Protein AF-D7G5K4-F1 (afdb_monomer_lite)

pLDDT: mean 73.09, std 13.84, range [30.25, 91.75]

Radius of gyration: 39.39 Å; chains: 1; bounding box: 76×59×100 Å

InterPro domains:
  IPR002182 NB-ARC [PF00931] (216-288)
  IPR027417 P-loop 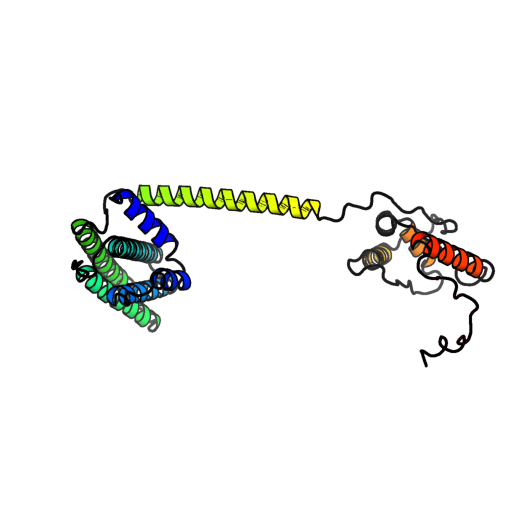containing nucleoside triphosphate hydrolase [G3DSA:3.40.50.300] (193-316)
  IPR027417 P-loop containing nucleoside triphosphate hydrolase [SSF52540] (203-286)
  IPR036537 Adaptor protein Cbl, N-terminal domain superfamily [G3DSA:1.20.930.20] (35-149)
  IPR059179 MLKL-like, MCAfunc domain [cd21037] (42-148)

Structure (mmCIF, N/CA/C/O backbone):
data_AF-D7G5K4-F1
#
_entry.id   AF-D7G5K4-F1
#
loop_
_atom_site.group_PDB
_atom_site.id
_atom_site.type_symbol
_atom_site.label_atom_id
_atom_site.label_alt_id
_atom_site.label_comp_id
_atom_site.label_asym_id
_atom_site.label_entity_id
_atom_site.label_seq_id
_atom_site.pdbx_PDB_ins_code
_atom_site.Cartn_x
_atom_site.Cartn_y
_atom_site.Cartn_z
_atom_site.occupancy
_atom_site.B_iso_or_equiv
_atom_site.auth_seq_id
_atom_site.auth_comp_id
_atom_site.auth_asym_id
_atom_site.auth_atom_id
_atom_site.pdbx_PDB_model_num
ATOM 1 N N . MET A 1 1 ? -20.510 -30.215 28.058 1.00 46.41 1 MET A N 1
ATOM 2 C CA . MET A 1 1 ? -19.164 -29.604 28.047 1.00 46.41 1 MET A CA 1
ATOM 3 C C . MET A 1 1 ? -19.171 -28.477 29.059 1.00 46.41 1 MET A C 1
ATOM 5 O O . MET A 1 1 ? -19.964 -27.561 28.901 1.00 46.41 1 MET A O 1
ATOM 9 N N . VAL A 1 2 ? -18.384 -28.586 30.127 1.00 45.38 2 VAL A N 1
ATOM 10 C CA . VAL A 1 2 ? -18.214 -27.505 31.106 1.00 45.38 2 VAL A CA 1
ATOM 11 C C . VAL A 1 2 ? -17.123 -26.596 30.545 1.00 45.38 2 VAL A C 1
ATOM 13 O O . VAL A 1 2 ? -15.952 -26.946 30.622 1.00 45.38 2 VAL A O 1
ATOM 16 N N . THR A 1 3 ? -17.494 -25.494 29.893 1.00 54.19 3 THR A N 1
ATOM 17 C CA . THR A 1 3 ? -16.532 -24.436 29.542 1.00 54.19 3 THR A CA 1
ATOM 18 C C . THR A 1 3 ? -15.967 -23.873 30.838 1.00 54.19 3 THR A C 1
ATOM 20 O O . THR A 1 3 ? -16.738 -23.494 31.726 1.00 54.19 3 THR A O 1
ATOM 23 N N . THR A 1 4 ? -14.645 -23.864 30.984 1.00 63.44 4 THR A N 1
ATOM 24 C CA . THR A 1 4 ? -14.022 -23.369 32.211 1.00 63.44 4 THR A CA 1
ATOM 25 C C . THR A 1 4 ? -14.146 -21.844 32.278 1.00 63.44 4 THR A C 1
ATOM 27 O O . THR A 1 4 ? -14.276 -21.169 31.258 1.00 63.44 4 THR A O 1
ATOM 30 N N . LEU A 1 5 ? -14.132 -21.267 33.485 1.00 59.56 5 LEU A N 1
ATOM 31 C CA . LEU A 1 5 ? -14.181 -19.806 33.677 1.00 59.56 5 LEU A CA 1
ATOM 32 C C . LEU A 1 5 ? -13.042 -19.073 32.941 1.00 59.56 5 LEU A C 1
ATOM 34 O O . LEU A 1 5 ? -13.220 -17.928 32.531 1.00 59.56 5 LEU A O 1
ATOM 38 N N . SER A 1 6 ? -11.905 -19.748 32.743 1.00 66.94 6 SER A N 1
ATOM 39 C CA . SER A 1 6 ? -10.762 -19.237 31.983 1.00 66.94 6 SER A CA 1
ATOM 40 C C . SER A 1 6 ? -11.107 -19.047 30.502 1.00 66.94 6 SER A C 1
ATOM 42 O O . SER A 1 6 ? -10.864 -17.970 29.962 1.00 66.94 6 SER A O 1
ATOM 44 N N . ASP A 1 7 ? -11.792 -20.012 29.880 1.00 75.94 7 ASP A N 1
ATOM 45 C CA . ASP A 1 7 ? -12.173 -19.942 28.461 1.00 75.94 7 ASP A CA 1
ATOM 46 C C . ASP A 1 7 ? -13.105 -18.753 28.176 1.00 75.94 7 ASP A C 1
ATOM 48 O O . ASP A 1 7 ? -12.973 -18.072 27.159 1.00 75.94 7 ASP A O 1
ATOM 52 N N . ALA A 1 8 ? -14.018 -18.459 29.109 1.00 72.44 8 ALA A N 1
ATOM 53 C CA . ALA A 1 8 ? -14.951 -17.338 29.003 1.00 72.44 8 ALA A CA 1
ATOM 54 C C . ALA A 1 8 ? -14.237 -15.975 29.030 1.00 72.44 8 ALA A C 1
ATOM 56 O O . ALA A 1 8 ? -14.576 -15.077 28.261 1.00 72.44 8 ALA A O 1
ATOM 57 N N . ALA A 1 9 ? -13.245 -15.822 29.909 1.00 71.00 9 ALA A N 1
ATOM 58 C CA . ALA A 1 9 ? -12.472 -14.589 30.023 1.00 71.00 9 ALA A CA 1
ATOM 59 C C . ALA A 1 9 ? -11.594 -14.359 28.783 1.00 71.00 9 ALA A C 1
ATOM 61 O O . ALA A 1 9 ? -11.529 -13.239 28.276 1.00 71.00 9 ALA A O 1
ATOM 62 N N . VAL A 1 10 ? -10.981 -15.421 28.249 1.00 74.62 10 VAL A N 1
ATOM 63 C CA . VAL A 1 10 ? -10.188 -15.364 27.011 1.00 74.62 10 VAL A CA 1
ATOM 64 C C . VAL A 1 10 ? -11.070 -15.031 25.807 1.00 74.62 10 VAL A C 1
ATOM 66 O O . VAL A 1 10 ? -10.707 -14.178 24.996 1.00 74.62 10 VAL A O 1
ATOM 69 N N . GLU A 1 11 ? -12.257 -15.638 25.694 1.00 78.94 11 GLU A N 1
ATOM 70 C CA . GLU A 1 11 ? -13.219 -15.283 24.645 1.00 78.94 11 GLU A CA 1
ATOM 71 C C . GLU A 1 11 ? -13.656 -13.816 24.770 1.00 78.94 11 GLU A C 1
ATOM 73 O O . GLU A 1 11 ? -13.693 -13.108 23.764 1.00 78.94 11 GLU A O 1
ATOM 78 N N . ALA A 1 12 ? -13.925 -13.330 25.986 1.00 74.69 12 ALA A N 1
ATOM 79 C CA . ALA A 1 12 ? -14.321 -11.943 26.222 1.00 74.69 12 ALA A CA 1
ATOM 80 C C . ALA A 1 12 ? -13.195 -10.957 25.878 1.00 74.69 12 ALA A C 1
ATOM 82 O O . ALA A 1 12 ? -13.457 -9.936 25.247 1.00 74.69 12 ALA A O 1
ATOM 83 N N . ALA A 1 13 ? -11.943 -11.269 26.219 1.00 72.38 13 ALA A N 1
ATOM 84 C CA . ALA A 1 13 ? -10.784 -10.457 25.853 1.00 72.38 13 ALA A CA 1
ATOM 85 C C . ALA A 1 13 ? -10.586 -10.404 24.328 1.00 72.38 13 ALA A C 1
ATOM 87 O O . ALA A 1 13 ? -10.439 -9.325 23.753 1.00 72.38 13 ALA A O 1
ATOM 88 N N . ASN A 1 14 ? -10.673 -11.556 23.656 1.00 75.94 14 ASN A N 1
ATOM 89 C CA . ASN A 1 14 ? -10.586 -11.650 22.198 1.00 75.94 14 ASN A CA 1
ATOM 90 C C . ASN A 1 14 ? -11.734 -10.915 21.498 1.00 75.94 14 ASN A C 1
ATOM 92 O O . ASN A 1 14 ? -11.535 -10.279 20.462 1.00 75.94 14 ASN A O 1
ATOM 96 N N . LEU A 1 15 ? -12.943 -10.989 22.054 1.00 77.06 15 LEU A N 1
ATOM 97 C CA . LEU A 1 15 ? -14.091 -10.253 21.545 1.00 77.06 15 LEU A CA 1
ATOM 98 C C . LEU A 1 15 ? -13.906 -8.747 21.768 1.00 77.06 15 LEU A C 1
ATOM 100 O O . LEU A 1 15 ? -14.117 -7.985 20.834 1.00 77.06 15 LEU A O 1
ATOM 104 N N . ALA A 1 16 ? -13.424 -8.317 22.936 1.00 74.12 16 ALA A N 1
ATOM 105 C CA . ALA A 1 16 ? -13.133 -6.913 23.225 1.00 74.12 16 ALA A CA 1
ATOM 106 C C . ALA A 1 16 ? -12.063 -6.323 22.287 1.00 74.12 16 ALA A C 1
ATOM 108 O O . ALA A 1 16 ? -12.203 -5.185 21.851 1.00 74.12 16 ALA A O 1
ATOM 109 N N . LEU A 1 17 ? -11.031 -7.099 21.929 1.00 72.88 17 LEU A N 1
ATOM 110 C CA . LEU A 1 17 ? -10.018 -6.715 20.934 1.00 72.88 17 LEU A CA 1
ATOM 111 C C . LEU A 1 17 ? -10.620 -6.503 19.540 1.00 72.88 17 LEU A C 1
ATOM 113 O O . LEU A 1 17 ? -10.226 -5.588 18.819 1.00 72.88 17 LEU A O 1
ATOM 117 N N . LYS A 1 18 ? -11.591 -7.340 19.167 1.00 75.19 18 LYS A N 1
ATOM 118 C CA . LYS A 1 18 ? -12.340 -7.209 17.911 1.00 75.19 18 LYS A CA 1
ATOM 119 C C . LYS A 1 18 ? -13.319 -6.031 17.953 1.00 75.19 18 LYS A C 1
ATOM 121 O O . LYS A 1 18 ? -13.535 -5.386 16.927 1.00 75.19 18 LYS A O 1
ATOM 126 N N . MET A 1 19 ? -13.858 -5.716 19.132 1.00 69.94 19 MET A N 1
ATOM 127 C CA . MET A 1 19 ? -14.766 -4.596 19.392 1.00 69.94 19 MET A CA 1
ATOM 128 C C . MET A 1 19 ? -14.027 -3.243 19.437 1.00 69.94 19 MET A C 1
ATOM 130 O O . MET A 1 19 ? -14.013 -2.528 20.436 1.00 69.94 19 MET A O 1
ATOM 134 N N . GLY A 1 20 ? -13.375 -2.881 18.334 1.00 59.69 20 GLY A N 1
ATOM 135 C CA . GLY A 1 20 ? -12.674 -1.603 18.139 1.00 59.69 20 GLY A CA 1
ATOM 136 C C . GLY A 1 20 ? -13.041 -0.899 16.830 1.00 59.69 20 GLY A C 1
ATOM 137 O O . GLY A 1 20 ? -12.652 0.242 16.607 1.00 59.69 20 GLY A O 1
ATOM 138 N N . SER A 1 21 ? -13.812 -1.569 15.972 1.00 58.62 21 SER A N 1
ATOM 139 C CA . SER A 1 21 ? -14.276 -1.060 14.685 1.00 58.62 21 SER A CA 1
ATOM 140 C C . SER A 1 21 ? -15.796 -1.163 14.634 1.00 58.62 21 SER A C 1
ATOM 142 O O . SER A 1 21 ? -16.352 -2.241 14.845 1.00 58.62 21 SER A O 1
ATOM 144 N N . THR A 1 22 ? -16.468 -0.054 14.317 1.00 54.72 22 THR A N 1
ATOM 145 C CA . THR A 1 22 ? -17.936 0.069 14.228 1.00 54.72 22 THR A CA 1
ATOM 146 C C . THR A 1 22 ? -18.574 -1.010 13.346 1.00 54.72 22 THR A C 1
ATOM 148 O O . THR A 1 22 ? -19.705 -1.420 13.591 1.00 54.72 22 THR A O 1
ATOM 151 N N . ALA A 1 23 ? -17.842 -1.512 12.346 1.00 48.09 23 ALA A N 1
ATOM 152 C CA . ALA A 1 23 ? -18.285 -2.597 11.473 1.00 48.09 23 ALA A CA 1
ATOM 153 C C . ALA A 1 23 ? -18.241 -3.981 12.152 1.00 48.09 23 ALA A C 1
ATOM 155 O O . ALA A 1 23 ? -19.128 -4.806 11.944 1.00 48.09 23 ALA A O 1
ATOM 156 N N . VAL A 1 24 ? -17.236 -4.242 12.992 1.00 55.97 24 VAL A N 1
ATOM 157 C CA . VAL A 1 24 ? -17.081 -5.521 13.707 1.00 55.97 24 VAL A CA 1
ATOM 158 C C . VAL A 1 24 ? -18.081 -5.625 14.860 1.00 55.97 24 VAL A C 1
ATOM 160 O O . VAL A 1 24 ? -18.616 -6.707 15.111 1.00 55.97 24 VAL A O 1
ATOM 163 N N . ASP A 1 25 ? -18.405 -4.494 15.492 1.00 55.16 25 ASP A N 1
ATOM 164 C CA . ASP A 1 25 ? -19.396 -4.398 16.570 1.00 55.16 25 ASP A CA 1
ATOM 165 C C . ASP A 1 25 ? -20.801 -4.844 16.109 1.00 55.16 25 ASP A C 1
ATOM 167 O O . ASP A 1 25 ? -21.500 -5.541 16.846 1.00 55.16 25 ASP A O 1
ATOM 171 N N . MET A 1 26 ? -21.191 -4.535 14.864 1.00 54.53 26 MET A N 1
ATOM 172 C CA . MET A 1 26 ? -22.473 -4.976 14.288 1.00 54.53 26 MET A CA 1
ATOM 173 C C . MET A 1 26 ? -22.446 -6.437 13.809 1.00 54.53 26 MET A C 1
ATOM 175 O O . MET A 1 26 ? -23.390 -7.190 14.042 1.00 54.53 26 MET A O 1
ATOM 179 N N . ILE A 1 27 ? -21.359 -6.877 13.165 1.00 52.84 27 ILE A N 1
ATOM 180 C CA . ILE A 1 27 ? -21.264 -8.224 12.566 1.00 52.84 27 ILE A CA 1
ATOM 181 C C . ILE A 1 27 ? -21.176 -9.324 13.637 1.00 52.84 27 ILE A C 1
ATOM 183 O O . ILE A 1 27 ? -21.736 -10.407 13.463 1.00 52.84 27 ILE A O 1
ATOM 187 N N . SER A 1 28 ? -20.545 -9.039 14.780 1.00 55.47 28 SER A N 1
ATOM 188 C CA . SER A 1 28 ? -20.409 -9.980 15.908 1.00 55.47 28 SER A CA 1
ATOM 189 C C . SER A 1 28 ? -21.746 -10.396 16.540 1.00 55.47 28 SER A C 1
ATOM 191 O O . SER A 1 28 ? -21.789 -11.371 17.298 1.00 55.47 28 SER A O 1
ATOM 193 N N . PHE A 1 29 ? -22.814 -9.648 16.244 1.00 55.72 29 PHE A N 1
ATOM 194 C CA . PHE A 1 29 ? -24.151 -9.810 16.808 1.00 55.72 29 PHE A CA 1
ATOM 195 C C . PHE A 1 29 ? -25.142 -10.523 15.892 1.00 55.72 29 PHE A C 1
ATOM 197 O O . PHE A 1 29 ? -26.032 -11.212 16.379 1.00 55.72 29 PHE A O 1
ATOM 204 N N . VAL A 1 30 ? -24.963 -10.408 14.576 1.00 54.34 30 VAL A N 1
ATOM 205 C CA . VAL A 1 30 ? -25.905 -10.950 13.581 1.00 54.34 30 VAL A CA 1
ATOM 206 C C . VAL A 1 30 ? -25.667 -12.446 13.314 1.00 54.34 30 VAL A C 1
ATOM 208 O O . VAL A 1 30 ? -26.502 -13.126 12.722 1.00 54.34 30 VAL A O 1
ATOM 211 N N . HIS A 1 31 ? -24.548 -13.013 13.775 1.00 46.84 31 HIS A N 1
ATOM 212 C CA . HIS A 1 31 ? -24.135 -14.365 13.395 1.00 46.84 31 HIS A CA 1
ATOM 213 C C . HIS A 1 31 ? -24.516 -15.462 14.407 1.00 46.84 31 HIS A C 1
ATOM 215 O O . HIS A 1 31 ? -23.659 -16.103 15.011 1.00 46.84 31 HIS A O 1
ATOM 221 N N . ARG A 1 32 ? -25.823 -15.702 14.559 1.00 47.12 32 ARG A N 1
ATOM 222 C CA . ARG A 1 32 ? -26.432 -17.040 14.715 1.00 47.12 32 ARG A CA 1
ATOM 223 C C . ARG A 1 32 ? -27.933 -16.890 14.480 1.00 47.12 32 ARG A C 1
ATOM 225 O O . ARG A 1 32 ? -28.628 -16.292 15.294 1.00 47.12 32 ARG A O 1
ATOM 232 N N . GLY A 1 33 ? -28.380 -17.375 13.322 1.00 44.31 33 GLY A N 1
ATOM 233 C CA . GLY A 1 33 ? -29.760 -17.269 12.858 1.00 44.31 33 GLY A CA 1
ATOM 234 C C . GLY A 1 33 ? -30.777 -17.751 13.894 1.00 44.31 33 GLY A C 1
ATOM 235 O O . GLY A 1 33 ? -30.518 -18.692 14.640 1.00 44.31 33 GLY A O 1
ATOM 236 N N . ASP A 1 34 ? -31.922 -17.076 13.891 1.00 45.72 34 ASP A N 1
ATOM 237 C CA . ASP A 1 34 ? -33.201 -17.432 14.524 1.00 45.72 34 ASP A CA 1
ATOM 238 C C . ASP A 1 34 ? -33.483 -16.949 15.957 1.00 45.72 34 ASP A C 1
ATOM 240 O O . ASP A 1 34 ? -34.594 -17.137 16.450 1.00 45.72 34 ASP A O 1
ATOM 244 N N . GLY A 1 35 ? -32.574 -16.226 16.612 1.00 52.81 35 GLY A N 1
ATOM 245 C CA . GLY A 1 35 ? -32.855 -15.583 17.905 1.00 52.81 35 GLY A CA 1
ATOM 246 C C . GLY A 1 35 ? -32.956 -14.069 17.771 1.00 52.81 35 GLY A C 1
ATOM 247 O O . GLY A 1 35 ? -31.947 -13.432 17.492 1.00 52.81 35 GLY A O 1
ATOM 248 N N . GLY A 1 36 ? -34.147 -13.489 17.968 1.00 57.75 36 GLY A N 1
ATOM 249 C CA . GLY A 1 36 ? -34.358 -12.036 17.918 1.00 57.75 36 GLY A CA 1
ATOM 250 C C . GLY A 1 36 ? -33.313 -11.248 18.717 1.00 57.75 36 GLY A C 1
ATOM 251 O O . GLY A 1 36 ? -32.846 -11.709 19.761 1.00 57.75 36 GLY A O 1
ATOM 252 N N . GLU A 1 37 ? -32.939 -10.066 18.215 1.00 58.44 37 GLU A N 1
ATOM 253 C CA . GLU A 1 37 ? -31.987 -9.177 18.887 1.00 58.44 37 GLU A CA 1
ATOM 254 C C . GLU A 1 37 ? -32.357 -9.027 20.364 1.00 58.44 37 GLU A C 1
ATOM 256 O O . GLU A 1 37 ? -33.480 -8.649 20.693 1.00 58.44 37 GLU A O 1
ATOM 261 N N . LEU A 1 38 ? -31.412 -9.299 21.267 1.00 64.94 38 LEU A N 1
ATOM 262 C CA . LEU A 1 38 ? -31.552 -8.916 22.668 1.00 64.94 38 LEU A CA 1
ATOM 263 C C . LEU A 1 38 ? -31.586 -7.377 22.710 1.00 64.94 38 LEU A C 1
ATOM 265 O O . LEU A 1 38 ? -30.529 -6.755 22.556 1.00 64.94 38 LEU A O 1
ATOM 269 N N . PRO A 1 39 ? -32.745 -6.733 22.960 1.00 68.38 39 PRO A N 1
ATOM 270 C CA . PRO A 1 39 ? -32.885 -5.275 22.831 1.00 68.38 39 PRO A CA 1
ATOM 271 C C . PRO A 1 39 ? -31.951 -4.514 23.784 1.00 68.38 39 PRO A C 1
ATOM 273 O O . PRO A 1 39 ? -31.566 -3.365 23.553 1.00 68.38 39 PRO A O 1
ATOM 276 N N . VAL A 1 40 ? -31.535 -5.182 24.861 1.00 69.19 40 VAL A N 1
ATOM 277 C CA . VAL A 1 40 ? -30.589 -4.652 25.839 1.00 69.19 40 VAL A CA 1
ATOM 278 C C . VAL A 1 40 ? -29.191 -4.513 25.250 1.00 69.19 40 VAL A C 1
ATOM 280 O O . VAL A 1 40 ? -28.551 -3.491 25.482 1.00 69.19 40 VAL A O 1
ATOM 283 N N . VAL A 1 41 ? -28.724 -5.481 24.457 1.00 71.31 41 VAL A N 1
ATOM 284 C CA . VAL A 1 41 ? -27.360 -5.412 23.923 1.00 71.31 41 VAL A CA 1
ATOM 285 C C . VAL A 1 41 ? -27.247 -4.384 22.803 1.00 71.31 41 VAL A C 1
ATOM 287 O O . VAL A 1 41 ? -26.270 -3.641 22.770 1.00 71.31 41 VAL A O 1
ATOM 290 N N . GLY A 1 42 ? -28.279 -4.244 21.966 1.00 78.56 42 GLY A N 1
ATOM 291 C CA . GLY A 1 42 ? -28.330 -3.162 20.977 1.00 78.56 42 GLY A CA 1
ATOM 292 C C . GLY A 1 42 ? -28.217 -1.777 21.627 1.00 78.56 42 GLY A C 1
ATOM 293 O O . GLY A 1 42 ? -27.479 -0.917 21.146 1.00 78.56 42 GLY A O 1
ATOM 294 N N . THR A 1 43 ? -28.867 -1.582 22.780 1.00 77.00 43 THR A N 1
ATOM 295 C CA . THR A 1 43 ? -28.755 -0.334 23.556 1.00 77.00 43 THR A CA 1
ATOM 296 C C . THR A 1 43 ? -27.334 -0.130 24.095 1.00 77.00 43 THR A C 1
ATOM 298 O O . THR A 1 43 ? -26.784 0.960 23.966 1.00 77.00 43 THR A O 1
ATOM 301 N N . VAL A 1 44 ? -26.706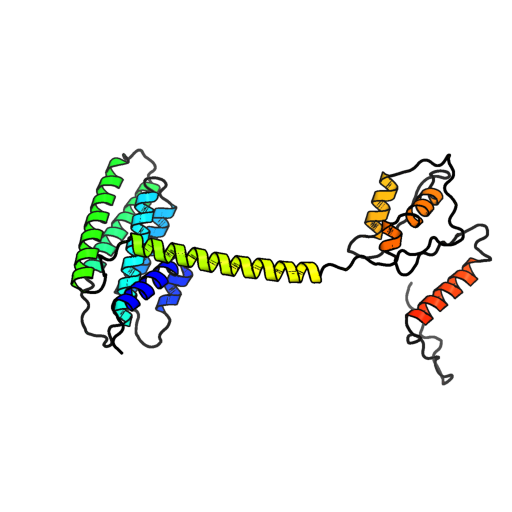 -1.179 24.641 1.00 73.44 44 VAL A N 1
ATOM 302 C CA . VAL A 1 44 ? -25.324 -1.123 25.156 1.00 73.44 44 VAL A CA 1
ATOM 303 C C . VAL A 1 44 ? -24.334 -0.757 24.047 1.00 73.44 44 VAL A C 1
ATOM 305 O O . VAL A 1 44 ? -23.517 0.142 24.236 1.00 73.44 44 VAL A O 1
ATOM 308 N N . LEU A 1 45 ? -24.429 -1.405 22.880 1.00 75.19 45 LEU A N 1
ATOM 309 C CA . LEU A 1 45 ? -23.566 -1.125 21.728 1.00 75.19 45 LEU A CA 1
ATOM 310 C C . LEU A 1 45 ? -23.726 0.318 21.251 1.00 75.19 45 LEU A C 1
ATOM 312 O O . LEU A 1 45 ? -22.731 1.015 21.073 1.00 75.19 45 LEU A O 1
ATOM 316 N N . LYS A 1 46 ? -24.969 0.800 21.131 1.00 82.00 46 LYS A N 1
ATOM 317 C CA . LYS A 1 46 ? -25.253 2.189 20.753 1.00 82.00 46 LYS A CA 1
ATOM 318 C C . LYS A 1 46 ? -24.597 3.183 21.715 1.00 82.00 46 LYS A C 1
ATOM 320 O O . LYS A 1 46 ? -24.018 4.178 21.280 1.00 82.00 46 LYS A O 1
ATOM 325 N N . THR A 1 47 ? -24.653 2.911 23.016 1.00 77.12 47 THR A N 1
ATOM 326 C CA . THR A 1 47 ? -24.019 3.762 24.026 1.00 77.12 47 THR A CA 1
ATOM 327 C C . THR A 1 47 ? -22.497 3.683 23.980 1.00 77.12 47 THR A C 1
ATOM 329 O O . THR A 1 47 ? -21.855 4.723 24.096 1.00 77.12 47 THR A O 1
ATOM 332 N N . LEU A 1 48 ? -21.901 2.506 23.754 1.00 72.38 48 LEU A N 1
ATOM 333 C CA . LEU A 1 48 ? -20.455 2.380 23.541 1.00 72.38 48 LEU A CA 1
ATOM 334 C C . LEU A 1 48 ? -19.983 3.199 22.339 1.00 72.38 48 LEU A C 1
ATOM 336 O O . LEU A 1 48 ? -18.994 3.921 22.449 1.00 72.38 48 LEU A O 1
ATOM 340 N N . THR A 1 49 ? -20.707 3.141 21.218 1.00 78.81 49 THR A N 1
ATOM 341 C CA . THR A 1 49 ? -20.403 3.954 20.034 1.00 78.81 49 THR A CA 1
ATOM 342 C C . THR A 1 49 ? -20.462 5.444 20.366 1.00 78.81 49 THR A C 1
ATOM 344 O O . THR A 1 49 ? -19.521 6.173 20.063 1.00 78.81 49 THR A O 1
ATOM 347 N N . ALA A 1 50 ? -21.500 5.892 21.080 1.00 79.62 50 ALA A N 1
ATOM 348 C CA . ALA A 1 50 ? -21.608 7.284 21.519 1.00 79.62 50 ALA A CA 1
ATOM 349 C C . ALA A 1 50 ? -20.470 7.697 22.476 1.00 79.62 50 ALA A C 1
ATOM 351 O O . ALA A 1 50 ? -19.983 8.829 22.415 1.00 79.62 50 ALA A O 1
ATOM 352 N N . MET A 1 51 ? -20.013 6.793 23.352 1.00 74.31 51 MET A N 1
ATOM 353 C CA . MET A 1 51 ? -18.860 7.044 24.221 1.00 74.31 51 MET A CA 1
ATOM 354 C C . MET A 1 51 ? -17.566 7.157 23.416 1.00 74.31 51 MET A C 1
ATOM 356 O O . MET A 1 51 ? -16.827 8.109 23.647 1.00 74.31 51 MET A O 1
ATOM 360 N N . ARG A 1 52 ? -17.320 6.268 22.446 1.00 75.94 52 ARG A N 1
ATOM 361 C CA . ARG A 1 52 ? -16.148 6.313 21.554 1.00 75.94 52 ARG A CA 1
ATOM 362 C C . ARG A 1 52 ? -16.093 7.619 20.763 1.00 75.94 52 ARG A C 1
ATOM 364 O O . ARG A 1 52 ? -15.088 8.323 20.816 1.00 75.94 52 ARG A O 1
ATOM 371 N N . GLU A 1 53 ? -17.206 8.018 20.144 1.00 80.62 53 GLU A N 1
ATOM 372 C CA . GLU A 1 53 ? -17.328 9.327 19.482 1.00 80.62 53 GLU A CA 1
ATOM 373 C C . GLU A 1 53 ? -17.031 10.488 20.449 1.00 80.62 53 GLU A C 1
ATOM 375 O O . GLU A 1 53 ? -16.440 11.506 20.080 1.00 80.62 53 GLU A O 1
ATOM 380 N N . THR A 1 54 ? -17.415 10.349 21.721 1.00 77.12 54 THR A N 1
ATOM 381 C CA . THR A 1 54 ? -17.101 11.345 22.752 1.00 77.12 54 THR A CA 1
ATOM 382 C C . THR A 1 54 ? -15.604 11.361 23.084 1.00 77.12 54 THR A C 1
ATOM 384 O O . THR A 1 54 ? -15.027 12.442 23.174 1.00 77.12 54 THR A O 1
ATOM 387 N N . VAL A 1 55 ? -14.947 10.203 23.217 1.00 76.00 55 VAL A N 1
ATOM 388 C CA . VAL A 1 55 ? -13.496 10.098 23.479 1.00 76.00 55 VAL A CA 1
ATOM 389 C C . VAL A 1 55 ? -12.677 10.703 22.340 1.00 76.00 55 VAL A C 1
ATOM 391 O O . VAL A 1 55 ? -11.719 11.432 22.591 1.00 76.00 55 VAL A O 1
ATOM 394 N N . GLU A 1 56 ? -13.066 10.457 21.089 1.00 77.19 56 GLU A N 1
ATOM 395 C CA . GLU A 1 56 ? -12.383 11.019 19.918 1.00 77.19 56 GLU A CA 1
ATOM 396 C C . GLU A 1 56 ? -12.513 12.544 19.838 1.00 77.19 56 GLU A C 1
ATOM 398 O O . GLU A 1 56 ? -11.621 13.230 19.335 1.00 77.19 56 GLU A O 1
ATOM 403 N N . THR A 1 57 ? -13.620 13.094 20.341 1.00 76.56 57 THR A N 1
ATOM 404 C CA . THR A 1 57 ? -13.940 14.518 20.189 1.00 76.56 57 THR A CA 1
ATOM 405 C C . THR A 1 57 ? -13.535 15.384 21.380 1.00 76.56 57 THR A C 1
ATOM 407 O O . THR A 1 57 ? -13.387 16.598 21.215 1.00 76.56 57 THR A O 1
ATOM 410 N N . VAL A 1 58 ? -13.329 14.805 22.566 1.00 78.12 58 VAL A N 1
ATOM 411 C CA . VAL A 1 58 ? -12.941 15.532 23.782 1.00 78.12 58 VAL A CA 1
ATOM 412 C C . VAL A 1 58 ? -11.422 15.457 23.982 1.00 78.12 58 VAL A C 1
ATOM 414 O O . VAL A 1 58 ? -10.868 14.411 24.298 1.00 78.12 58 VAL A O 1
ATOM 417 N N . GLN A 1 59 ? -10.730 16.594 23.843 1.00 76.94 59 GLN A N 1
ATOM 418 C CA . GLN A 1 59 ? -9.270 16.662 24.038 1.00 76.94 59 GLN A CA 1
ATOM 419 C C . GLN A 1 59 ? -8.840 16.615 25.517 1.00 76.94 59 GLN A C 1
ATOM 421 O O . GLN A 1 59 ? -7.723 16.201 25.820 1.00 76.94 59 GLN A O 1
ATOM 426 N N . GLN A 1 60 ? -9.699 17.047 26.445 1.00 78.69 60 GLN A N 1
ATOM 427 C CA . GLN A 1 60 ? -9.398 17.060 27.882 1.00 78.69 60 GLN A CA 1
ATOM 428 C C . GLN A 1 60 ? -9.675 15.693 28.520 1.00 78.69 60 GLN A C 1
ATOM 430 O O . GLN A 1 60 ? -10.693 15.075 28.232 1.00 78.69 60 GLN A O 1
ATOM 435 N N . ASN A 1 61 ? -8.806 15.241 29.431 1.00 78.44 61 ASN A N 1
ATOM 436 C CA . ASN A 1 61 ? -8.926 13.942 30.118 1.00 78.44 61 ASN A CA 1
ATOM 437 C C . ASN A 1 61 ? -9.007 12.742 29.154 1.00 78.44 61 ASN A C 1
ATOM 439 O O . ASN A 1 61 ? -9.665 11.744 29.451 1.00 78.44 61 ASN A O 1
ATOM 443 N N . ARG A 1 62 ? -8.339 12.839 27.995 1.00 82.62 62 ARG A N 1
ATOM 444 C CA . ARG A 1 62 ? -8.358 11.807 26.951 1.00 82.62 62 ARG A CA 1
ATOM 445 C C . ARG A 1 62 ? -7.949 10.434 27.484 1.00 82.62 62 ARG A C 1
ATOM 447 O O . ARG A 1 62 ? -8.579 9.446 27.129 1.00 82.62 62 ARG A O 1
ATOM 454 N N . ASP A 1 63 ? -6.956 10.379 28.369 1.00 82.62 63 ASP A N 1
ATOM 455 C CA . ASP A 1 63 ? -6.468 9.120 28.940 1.00 82.62 63 ASP A CA 1
ATOM 456 C C . ASP A 1 63 ? -7.502 8.462 29.865 1.00 82.62 63 ASP A C 1
ATOM 458 O O . ASP A 1 63 ? -7.730 7.256 29.782 1.00 82.62 63 ASP A O 1
ATOM 462 N N . GLU A 1 64 ? -8.179 9.251 30.706 1.00 81.69 64 GLU A N 1
ATOM 463 C CA . GLU A 1 64 ? -9.233 8.752 31.599 1.00 81.69 64 GLU A CA 1
ATOM 464 C C . GLU A 1 64 ? -10.469 8.304 30.802 1.00 81.69 64 GLU A C 1
ATOM 466 O O . GLU A 1 64 ? -11.053 7.262 31.098 1.00 81.69 64 GLU A O 1
ATOM 471 N N . LEU A 1 65 ? -10.836 9.047 29.751 1.00 81.38 65 LEU A N 1
ATOM 472 C CA . LEU A 1 65 ? -11.921 8.687 28.834 1.00 81.38 65 LEU A CA 1
ATOM 473 C C . LEU A 1 65 ? -11.596 7.433 28.010 1.00 81.38 65 LEU A C 1
ATOM 475 O O . LEU A 1 65 ? -12.455 6.569 27.855 1.00 81.38 65 LEU A O 1
ATOM 479 N N . ALA A 1 66 ? -10.360 7.283 27.532 1.00 82.19 66 ALA A N 1
ATOM 480 C CA . ALA A 1 66 ? -9.920 6.084 26.823 1.00 82.19 66 ALA A CA 1
ATOM 481 C C . ALA A 1 66 ? -9.871 4.856 27.748 1.00 82.19 66 ALA A C 1
ATOM 483 O O . ALA A 1 66 ? -10.226 3.748 27.342 1.00 82.19 66 ALA A O 1
ATOM 484 N N . ALA A 1 67 ? -9.459 5.031 29.008 1.00 82.50 67 ALA A N 1
ATOM 485 C CA . ALA A 1 67 ? -9.515 3.969 30.009 1.00 82.50 67 ALA A CA 1
ATOM 486 C C . ALA A 1 67 ? -10.966 3.552 30.301 1.00 82.50 67 ALA A C 1
ATOM 488 O O . ALA A 1 67 ? -11.264 2.359 30.363 1.00 82.50 67 ALA A O 1
ATOM 489 N N . LEU A 1 68 ? -11.868 4.527 30.425 1.00 81.56 68 LEU A N 1
ATOM 490 C CA . LEU A 1 68 ? -13.299 4.309 30.598 1.00 81.56 68 LEU A CA 1
ATOM 491 C C . LEU A 1 68 ? -13.908 3.537 29.420 1.00 81.56 68 LEU A C 1
ATOM 493 O O . LEU A 1 68 ? -14.600 2.545 29.638 1.00 81.56 68 LEU A O 1
ATOM 497 N N . GLU A 1 69 ? -13.614 3.948 28.185 1.00 82.25 69 GLU A N 1
ATOM 498 C CA . GLU A 1 69 ? -14.065 3.259 26.972 1.00 82.25 69 GLU A CA 1
ATOM 499 C C . GLU A 1 69 ? -13.620 1.793 26.978 1.00 82.25 69 GLU A C 1
ATOM 501 O O . GLU A 1 69 ? -14.455 0.897 26.855 1.00 82.25 69 GLU A O 1
ATOM 506 N N . LYS A 1 70 ? -12.326 1.530 27.217 1.00 81.75 70 LYS A N 1
ATOM 507 C CA . LYS A 1 70 ? -11.787 0.162 27.291 1.00 81.75 70 LYS A CA 1
ATOM 508 C C . LYS A 1 70 ? -12.517 -0.697 28.322 1.00 81.75 70 LYS A C 1
ATOM 510 O O . LYS A 1 70 ? -12.820 -1.857 28.044 1.00 81.75 70 LYS A O 1
ATOM 515 N N . ARG A 1 71 ? -12.823 -0.138 29.499 1.00 80.69 71 ARG A N 1
ATOM 516 C CA . ARG A 1 71 ? -13.570 -0.847 30.551 1.00 80.69 71 ARG A CA 1
ATOM 517 C C . ARG A 1 71 ? -14.989 -1.185 30.105 1.00 80.69 71 ARG A C 1
ATOM 519 O O . ARG A 1 71 ? -15.401 -2.335 30.248 1.00 80.69 71 ARG A O 1
ATOM 526 N N . CYS A 1 72 ? -15.714 -0.228 29.530 1.00 78.94 72 CYS A N 1
ATOM 527 C CA . CYS A 1 72 ? -17.071 -0.456 29.036 1.00 78.94 72 CYS A CA 1
ATOM 528 C C . CYS A 1 72 ? -17.100 -1.503 27.905 1.00 78.94 72 CYS A C 1
ATOM 530 O O . CYS A 1 72 ? -17.981 -2.370 27.894 1.00 78.94 72 CYS A O 1
ATOM 532 N N . THR A 1 73 ? -16.124 -1.477 26.990 1.00 80.69 73 THR A N 1
ATOM 533 C CA . THR A 1 73 ? -15.978 -2.475 25.917 1.00 80.69 73 THR A CA 1
ATOM 534 C C . THR A 1 73 ? -15.756 -3.872 26.487 1.00 80.69 73 THR A C 1
ATOM 536 O O . THR A 1 73 ? -16.465 -4.806 26.117 1.00 80.69 73 THR A O 1
ATOM 539 N N . TYR A 1 74 ? -14.835 -4.019 27.443 1.00 80.50 74 TYR A N 1
ATOM 540 C CA . TYR A 1 74 ? -14.564 -5.307 28.084 1.00 80.50 74 TYR A CA 1
ATOM 541 C C . TYR A 1 74 ? -15.784 -5.860 28.836 1.00 80.50 74 TYR A C 1
ATOM 543 O O . TYR A 1 74 ? -16.116 -7.040 28.713 1.00 80.50 74 TYR A O 1
ATOM 551 N N . MET A 1 75 ? -16.493 -5.014 29.588 1.00 79.12 75 MET A N 1
ATOM 552 C CA . MET A 1 75 ? -17.724 -5.418 30.278 1.00 79.12 75 MET A CA 1
ATOM 553 C C . MET A 1 75 ? -18.789 -5.896 29.298 1.00 79.12 75 MET A C 1
ATOM 555 O O . MET A 1 75 ? -19.436 -6.912 29.534 1.00 79.12 75 MET A O 1
ATOM 559 N N . THR A 1 76 ? -18.938 -5.194 28.177 1.00 79.44 76 THR A N 1
ATOM 560 C CA . THR A 1 76 ? -19.886 -5.578 27.132 1.00 79.44 76 THR A CA 1
ATOM 561 C C . THR A 1 76 ? -19.497 -6.919 26.526 1.00 79.44 76 THR A C 1
ATOM 563 O O . THR A 1 76 ? -20.335 -7.813 26.468 1.00 79.44 76 THR A O 1
ATOM 566 N N . ALA A 1 77 ? -18.223 -7.116 26.180 1.00 79.50 77 ALA A N 1
ATOM 567 C CA . ALA A 1 77 ? -17.717 -8.398 25.699 1.00 79.50 77 ALA A CA 1
ATOM 568 C C . ALA A 1 77 ? -17.983 -9.542 26.692 1.00 79.50 77 ALA A C 1
ATOM 570 O O . ALA A 1 77 ? -18.450 -10.608 26.296 1.00 79.50 77 ALA A O 1
ATOM 571 N N . SER A 1 78 ? -17.779 -9.294 27.987 1.00 79.31 78 SER A N 1
ATOM 572 C CA . SER A 1 78 ? -18.024 -10.273 29.055 1.00 79.31 78 SER A CA 1
ATOM 573 C C . SER A 1 78 ? -19.502 -10.661 29.142 1.00 79.31 78 SER A C 1
ATOM 575 O O . SER A 1 78 ? -19.844 -11.842 29.194 1.00 79.31 78 SER A O 1
ATOM 577 N N . VAL A 1 79 ? -20.395 -9.671 29.078 1.00 78.50 79 VAL A N 1
ATOM 578 C CA . VAL A 1 79 ? -21.847 -9.882 29.041 1.00 78.50 79 VAL A CA 1
ATOM 579 C C . VAL A 1 79 ? -22.243 -10.698 27.809 1.00 78.50 79 VAL A C 1
ATOM 581 O O . VAL A 1 79 ? -22.991 -11.663 27.942 1.00 78.50 79 VAL A O 1
ATOM 584 N N . ILE A 1 80 ? -21.704 -10.377 26.628 1.00 79.62 80 ILE A N 1
ATOM 585 C CA . ILE A 1 80 ? -21.981 -11.099 25.375 1.00 79.62 80 ILE A CA 1
ATOM 586 C C . ILE A 1 80 ? -21.589 -12.569 25.491 1.00 79.62 80 ILE A C 1
ATOM 588 O O . ILE A 1 80 ? -22.399 -13.452 25.201 1.00 79.62 80 ILE A O 1
ATOM 592 N N . VAL A 1 81 ? -20.357 -12.835 25.923 1.00 81.00 81 VAL A N 1
ATOM 593 C CA . VAL A 1 81 ? -19.861 -14.201 26.111 1.00 81.00 81 VAL A CA 1
ATOM 594 C C . VAL A 1 81 ? -20.748 -14.946 27.098 1.00 81.00 81 VAL A C 1
ATOM 596 O O . VAL A 1 81 ? -21.112 -16.097 26.854 1.00 81.00 81 VAL A O 1
ATOM 599 N N . LYS A 1 82 ? -21.188 -14.285 28.173 1.00 81.56 82 LYS A N 1
ATOM 600 C CA . LYS A 1 82 ? -22.046 -14.945 29.149 1.00 81.56 82 LYS A CA 1
ATOM 601 C C . LYS A 1 82 ? -23.444 -15.239 28.624 1.00 81.56 82 LYS A C 1
ATOM 603 O O . LYS A 1 82 ? -23.945 -16.336 28.853 1.00 81.56 82 LYS A O 1
ATOM 608 N N . PHE A 1 83 ? -24.022 -14.340 27.833 1.00 79.00 83 PHE A N 1
ATOM 609 C CA . PHE A 1 83 ? -25.265 -14.603 27.107 1.00 79.00 83 PHE A CA 1
ATOM 610 C C . PHE A 1 83 ? -25.145 -15.794 26.152 1.00 79.00 83 PHE A C 1
ATOM 612 O O . PHE A 1 83 ? -26.069 -16.597 26.078 1.00 79.00 83 PHE A O 1
ATOM 619 N N . ARG A 1 84 ? -24.005 -15.959 25.468 1.00 79.38 84 ARG A N 1
ATOM 620 C CA . ARG A 1 84 ? -23.759 -17.112 24.581 1.00 79.38 84 ARG A CA 1
ATOM 621 C C . ARG A 1 84 ? -23.656 -18.440 25.330 1.00 79.38 84 ARG A C 1
ATOM 623 O O . ARG A 1 84 ? -23.965 -19.481 24.759 1.00 79.38 84 ARG A O 1
ATOM 630 N N . GLN A 1 85 ? -23.204 -18.409 26.581 1.00 80.62 85 GLN A N 1
ATOM 631 C CA . GLN A 1 85 ? -23.028 -19.604 27.410 1.00 80.62 85 GLN A CA 1
ATOM 632 C C . GLN A 1 85 ? -24.320 -20.078 28.077 1.00 80.62 85 GLN A C 1
ATOM 634 O O . GLN A 1 85 ? -24.385 -21.228 28.505 1.00 80.62 85 GLN A O 1
ATOM 639 N N . ILE A 1 86 ? -25.335 -19.217 28.184 1.00 77.75 86 ILE A N 1
ATOM 640 C CA . ILE A 1 86 ? -26.622 -19.561 28.785 1.00 77.75 86 ILE A CA 1
ATOM 641 C C . ILE A 1 86 ? -27.427 -20.406 27.778 1.00 77.75 86 ILE A C 1
ATOM 643 O O . ILE A 1 86 ? -27.854 -19.883 26.750 1.00 77.75 86 ILE A O 1
ATOM 647 N N . PRO A 1 87 ? -27.677 -21.704 28.046 1.00 68.81 87 PRO A N 1
ATOM 648 C CA . PRO A 1 87 ? -28.284 -22.606 27.062 1.00 68.81 87 PRO A CA 1
ATOM 649 C C . PRO A 1 87 ? -29.786 -22.384 26.846 1.00 68.81 87 PRO A C 1
ATOM 651 O O . PRO A 1 87 ? -30.357 -22.976 25.933 1.00 68.81 87 PRO A O 1
ATOM 654 N N . GLN A 1 88 ? -30.447 -21.592 27.700 1.00 73.56 88 GLN A N 1
ATOM 655 C CA . GLN A 1 88 ? -31.893 -21.392 27.658 1.00 73.56 88 GLN A CA 1
ATOM 656 C C . GLN A 1 88 ? -32.261 -19.900 27.625 1.00 73.56 88 GLN A C 1
ATOM 658 O O . GLN A 1 88 ? -31.948 -19.176 28.576 1.00 73.56 88 GLN A O 1
ATOM 663 N N . PRO A 1 89 ? -32.973 -19.432 26.582 1.00 60.31 89 PRO A N 1
ATOM 664 C CA . PRO A 1 89 ? -33.556 -18.096 26.558 1.00 60.31 89 PRO A CA 1
ATOM 665 C C . PRO A 1 89 ? -34.659 -18.024 27.622 1.00 60.31 89 PRO A C 1
ATOM 667 O O . PRO A 1 89 ? -35.790 -18.440 27.393 1.00 60.31 89 PRO A O 1
ATOM 670 N N . GLY A 1 90 ? -34.314 -17.564 28.826 1.00 62.44 90 GLY A N 1
ATOM 671 C CA . GLY A 1 90 ? -35.269 -17.466 29.934 1.00 62.44 90 GLY A CA 1
ATOM 672 C C . GLY A 1 90 ? -34.670 -17.543 31.334 1.00 62.44 90 GLY A C 1
ATOM 673 O O . GLY A 1 90 ? -35.326 -17.107 32.277 1.00 62.44 90 GLY A O 1
ATOM 674 N N . SER A 1 91 ? -33.428 -18.020 31.506 1.00 61.91 91 SER A N 1
ATOM 675 C CA . SER A 1 91 ? -32.748 -17.845 32.794 1.00 61.91 91 SER A CA 1
ATOM 676 C C . SER A 1 91 ? -32.380 -16.368 32.923 1.00 61.91 91 SER A C 1
ATOM 678 O O . SER A 1 91 ? -31.421 -15.908 32.303 1.00 61.91 91 SER A O 1
ATOM 680 N N . GLY A 1 92 ? -33.228 -15.617 33.626 1.00 65.31 92 GLY A N 1
ATOM 681 C CA . GLY A 1 92 ? -33.181 -14.164 33.728 1.00 65.31 92 GLY A CA 1
ATOM 682 C C . GLY A 1 92 ? -31.852 -13.674 34.281 1.00 65.31 92 GLY A C 1
ATOM 683 O O . GLY A 1 92 ? -31.693 -13.527 35.488 1.00 65.31 92 GLY A O 1
ATOM 684 N N . LEU A 1 93 ? -30.903 -13.408 33.386 1.00 77.06 93 LEU A N 1
ATOM 685 C CA . LEU A 1 93 ? -29.743 -12.603 33.706 1.00 77.06 93 LEU A CA 1
ATOM 686 C C . LEU A 1 93 ? -30.266 -11.204 34.014 1.00 77.06 93 LEU A C 1
ATOM 688 O O . LEU A 1 93 ? -30.824 -10.545 33.129 1.00 77.06 93 LEU A O 1
ATOM 692 N N . ASP A 1 94 ? -30.131 -10.771 35.264 1.00 78.56 94 ASP A N 1
ATOM 693 C CA . ASP A 1 94 ? -30.523 -9.420 35.627 1.00 78.56 94 ASP A CA 1
ATOM 694 C C . ASP A 1 94 ? -29.556 -8.422 34.984 1.00 78.56 94 ASP A C 1
ATOM 696 O O . ASP A 1 94 ? -28.438 -8.189 35.435 1.00 78.56 94 ASP A O 1
ATOM 700 N N . VAL A 1 95 ? -29.998 -7.851 33.869 1.00 78.94 95 VAL A N 1
ATOM 701 C CA . VAL A 1 95 ? -29.283 -6.812 33.124 1.00 78.94 95 VAL A CA 1
ATOM 702 C C . VAL A 1 95 ? -29.687 -5.403 33.555 1.00 78.94 95 VAL A C 1
ATOM 704 O O . VAL A 1 95 ? -29.283 -4.431 32.916 1.00 78.94 95 VAL A O 1
ATOM 707 N N . THR A 1 96 ? -30.488 -5.260 34.613 1.00 80.50 96 THR A N 1
ATOM 708 C CA . THR A 1 96 ? -30.906 -3.952 35.140 1.00 80.50 96 THR A CA 1
ATOM 709 C C . THR A 1 96 ? -29.707 -3.085 35.541 1.00 80.50 96 THR A C 1
ATOM 711 O O . THR A 1 96 ? -29.645 -1.947 35.068 1.00 80.50 96 THR A O 1
ATOM 714 N N . PRO A 1 97 ? -28.684 -3.604 36.255 1.00 78.56 97 PRO A N 1
ATOM 715 C CA . PRO A 1 97 ? -27.496 -2.814 36.595 1.00 78.56 97 PRO A CA 1
ATOM 716 C C . PRO A 1 97 ? -26.748 -2.292 35.356 1.00 78.56 97 PRO A C 1
ATOM 718 O O . PRO A 1 97 ? -26.255 -1.159 35.331 1.00 78.56 97 PRO A O 1
ATOM 721 N N . LEU A 1 98 ? -26.700 -3.102 34.292 1.00 78.38 98 LEU A N 1
ATOM 722 C CA . LEU A 1 98 ? -26.077 -2.725 33.026 1.00 78.38 98 LEU A CA 1
ATOM 723 C C . LEU A 1 98 ? -26.865 -1.607 32.336 1.00 78.38 98 LEU A C 1
ATOM 725 O O . LEU A 1 98 ? -26.271 -0.614 31.921 1.00 78.38 98 LEU A O 1
ATOM 729 N N . LYS A 1 99 ? -28.196 -1.731 32.257 1.00 80.44 99 LYS A N 1
ATOM 730 C CA . LYS A 1 99 ? -29.074 -0.694 31.691 1.00 80.44 99 LYS A CA 1
ATOM 731 C C . LYS A 1 99 ? -28.910 0.639 32.413 1.00 80.44 99 LYS A C 1
ATOM 733 O O . LYS A 1 99 ? -28.778 1.669 31.755 1.00 80.44 99 LYS A O 1
ATOM 738 N N . ASP A 1 100 ? -28.861 0.623 33.740 1.00 81.06 100 ASP A N 1
ATOM 739 C CA . ASP A 1 100 ? -28.706 1.839 34.535 1.00 81.06 100 ASP A CA 1
ATOM 740 C C . ASP A 1 100 ? -27.364 2.530 34.269 1.00 81.06 100 ASP A C 1
ATOM 742 O O . ASP A 1 100 ? -27.319 3.753 34.109 1.00 81.06 100 ASP A O 1
ATOM 746 N N . CYS A 1 101 ? -26.268 1.773 34.148 1.00 78.25 101 CYS A N 1
ATOM 747 C CA . CYS A 1 101 ? -24.976 2.346 33.762 1.00 78.25 101 CYS A CA 1
ATOM 748 C C . CYS A 1 101 ? -24.981 2.900 32.339 1.00 78.25 101 CYS A C 1
ATOM 750 O O . CYS A 1 101 ? -24.469 3.996 32.118 1.00 78.25 101 CYS A O 1
ATOM 752 N N . VAL A 1 102 ? -25.586 2.184 31.393 1.00 79.62 102 VAL A N 1
ATOM 753 C CA . VAL A 1 102 ? -25.707 2.600 29.989 1.00 79.62 102 VAL A CA 1
ATOM 754 C C . VAL A 1 102 ? -26.471 3.923 29.878 1.00 79.62 102 VAL A C 1
ATOM 756 O O . VAL A 1 102 ? -25.984 4.860 29.252 1.00 79.62 102 VAL A O 1
ATOM 759 N N . VAL A 1 103 ? -27.600 4.070 30.577 1.00 82.81 103 VAL A N 1
ATOM 760 C CA . VAL A 1 103 ? -28.376 5.324 30.606 1.00 82.81 103 VAL A CA 1
ATOM 761 C C . VAL A 1 103 ? -27.557 6.485 31.179 1.00 82.81 103 VAL A C 1
ATOM 763 O O . VAL A 1 103 ? -27.664 7.628 30.728 1.00 82.81 103 VAL A O 1
ATOM 766 N N . VAL A 1 104 ? -26.732 6.227 32.193 1.00 82.88 104 VAL A N 1
ATOM 767 C CA . VAL A 1 104 ? -25.892 7.263 32.814 1.00 82.88 104 VAL A CA 1
ATOM 768 C C . VAL A 1 104 ? -24.739 7.658 31.897 1.00 82.88 104 VAL A C 1
ATOM 770 O O . VAL A 1 104 ? -24.459 8.851 31.763 1.00 82.88 104 VAL A O 1
ATOM 773 N N . ALA A 1 105 ? -24.109 6.682 31.246 1.00 78.88 105 ALA A N 1
ATOM 774 C CA . ALA A 1 105 ? -23.061 6.892 30.259 1.00 78.88 105 ALA A CA 1
ATOM 775 C C . ALA A 1 105 ? -23.579 7.662 29.034 1.00 78.88 105 ALA A C 1
ATOM 777 O O . ALA A 1 105 ? -22.935 8.610 28.592 1.00 78.88 105 ALA A O 1
ATOM 778 N N . GLU A 1 106 ? -24.781 7.345 28.547 1.00 81.50 106 GLU A N 1
ATOM 779 C CA . GLU A 1 106 ? -25.439 8.069 27.454 1.00 81.50 106 GLU A CA 1
ATOM 780 C C . GLU A 1 106 ? -25.717 9.529 27.842 1.00 81.50 106 GLU A C 1
ATOM 782 O O . GLU A 1 106 ? -25.353 10.455 27.117 1.00 81.50 106 GLU A O 1
ATOM 787 N N . LYS A 1 107 ? -26.267 9.771 29.041 1.00 85.94 107 LYS A N 1
ATOM 788 C CA . LYS A 1 107 ? -26.462 11.134 29.571 1.00 85.94 107 LYS A CA 1
ATOM 789 C C . LYS A 1 107 ? -25.148 11.895 29.750 1.00 85.94 107 LYS A C 1
ATOM 791 O O . LYS A 1 107 ? -25.141 13.125 29.686 1.00 85.94 107 LYS A O 1
ATOM 796 N N . PHE A 1 108 ? -24.053 11.203 30.048 1.00 82.31 108 PHE A N 1
ATOM 797 C CA . PHE A 1 108 ? -22.724 11.803 30.120 1.00 82.31 108 PHE A CA 1
ATOM 798 C C . PHE A 1 108 ? -22.218 12.189 28.723 1.00 82.31 108 PHE A C 1
ATOM 800 O O . PHE A 1 108 ? -21.906 13.360 28.509 1.00 82.31 108 PHE A O 1
ATOM 807 N N . ALA A 1 109 ? -22.253 11.268 27.757 1.00 80.25 109 ALA A N 1
ATOM 808 C CA . ALA A 1 109 ? -21.866 11.514 26.366 1.00 80.25 109 ALA A CA 1
ATOM 809 C C . ALA A 1 109 ? -22.654 12.683 25.742 1.00 80.25 109 ALA A C 1
ATOM 811 O O . ALA A 1 109 ? -22.070 13.619 25.194 1.00 80.25 109 ALA A O 1
ATOM 812 N N . GLU A 1 110 ? -23.978 12.713 25.926 1.00 84.75 110 GLU A N 1
ATOM 813 C CA . GLU A 1 110 ? -24.838 13.808 25.460 1.00 84.75 110 GLU A CA 1
ATOM 814 C C . GLU A 1 110 ? -24.476 15.161 26.089 1.00 84.75 110 GLU A C 1
ATOM 816 O O . GLU A 1 110 ? -24.483 16.197 25.418 1.00 84.75 110 GLU A O 1
ATOM 821 N N . ARG A 1 111 ? -24.114 15.186 27.378 1.00 82.75 111 ARG A N 1
ATOM 822 C CA . ARG A 1 111 ? -23.650 16.417 28.037 1.00 82.75 111 ARG A CA 1
ATOM 823 C C . ARG A 1 111 ? -22.298 16.869 27.499 1.00 82.75 111 ARG A C 1
ATOM 825 O O . ARG A 1 111 ? -22.140 18.063 27.243 1.00 82.75 111 ARG A O 1
ATOM 832 N N . CYS A 1 112 ? -21.360 15.951 27.276 1.00 78.88 112 CYS A N 1
ATOM 833 C CA . CYS A 1 112 ? -20.077 16.253 26.642 1.00 78.88 112 CYS A CA 1
ATOM 834 C C . CYS A 1 112 ? -20.275 16.836 25.235 1.00 78.88 112 CYS A C 1
ATOM 836 O O . CYS A 1 112 ? -19.714 17.887 24.918 1.00 78.88 112 CYS A O 1
ATOM 838 N N . LYS A 1 113 ? -21.163 16.242 24.431 1.00 80.56 113 LYS A N 1
ATOM 839 C CA . LYS A 1 113 ? -21.516 16.725 23.089 1.00 80.56 113 LYS A CA 1
ATOM 840 C C . LYS A 1 113 ? -22.163 18.113 23.113 1.00 80.56 113 LYS A C 1
ATOM 842 O O . LYS A 1 113 ? -21.783 18.983 22.331 1.00 80.56 113 LYS A O 1
ATOM 847 N N . LYS A 1 114 ? -23.089 18.372 24.043 1.00 81.31 114 LYS A N 1
ATOM 848 C CA . LYS A 1 114 ? -23.715 19.698 24.214 1.00 81.31 114 LYS A CA 1
ATOM 849 C C . LYS A 1 114 ? -22.721 20.762 24.681 1.00 81.31 114 LYS A C 1
ATOM 851 O O . LYS A 1 114 ? -22.796 21.895 24.211 1.00 81.31 114 LYS A O 1
ATOM 856 N N . ARG A 1 115 ? -21.778 20.410 25.565 1.00 74.31 115 ARG A N 1
ATOM 857 C CA . ARG A 1 115 ? -20.693 21.310 25.998 1.00 74.31 115 ARG A CA 1
ATOM 858 C C . ARG A 1 115 ? -19.741 21.635 24.848 1.00 74.31 115 ARG A C 1
ATOM 860 O O . ARG A 1 115 ? -19.366 22.789 24.707 1.00 74.31 115 ARG A O 1
ATOM 867 N N . ARG A 1 116 ? -19.451 20.680 23.956 1.00 69.12 116 ARG A N 1
ATOM 868 C CA . ARG A 1 116 ? -18.671 20.934 22.730 1.00 69.12 116 ARG A CA 1
ATOM 869 C C . ARG A 1 116 ? -19.296 22.010 21.838 1.00 69.12 116 ARG A C 1
ATOM 871 O O . ARG A 1 116 ? -18.564 22.730 21.176 1.00 69.12 116 ARG A O 1
ATOM 878 N N . MET A 1 117 ? -20.624 22.140 21.805 1.00 60.78 117 MET A N 1
ATOM 879 C CA . MET A 1 117 ? -21.285 23.199 21.026 1.00 60.78 117 MET A CA 1
ATOM 880 C C . MET A 1 117 ? -21.275 24.568 21.720 1.00 60.78 117 MET A C 1
ATOM 882 O O . MET A 1 117 ? -21.493 25.582 21.066 1.00 60.78 117 MET A O 1
ATOM 886 N N . ARG A 1 118 ? -21.014 24.618 23.029 1.00 63.38 118 ARG A N 1
ATOM 887 C CA . ARG A 1 118 ? -20.989 25.846 23.831 1.00 63.38 118 ARG A CA 1
ATOM 888 C C . ARG A 1 118 ? -19.562 26.081 24.317 1.00 63.38 118 ARG A C 1
ATOM 890 O O . ARG A 1 118 ? -19.233 25.766 25.453 1.00 63.38 118 ARG A O 1
ATOM 897 N N . TRP A 1 119 ? -18.716 26.618 23.439 1.00 55.22 119 TRP A N 1
ATOM 898 C CA . TRP A 1 119 ? -17.288 26.894 23.684 1.00 55.22 119 TRP A CA 1
ATOM 899 C C . TRP A 1 119 ? -17.008 27.917 24.806 1.00 55.22 119 TRP A C 1
ATOM 901 O O . TRP A 1 119 ? -15.854 28.254 25.066 1.00 55.22 119 TRP A O 1
ATOM 911 N N . GLU A 1 120 ? -18.027 28.419 25.500 1.00 48.28 120 GLU A N 1
ATOM 912 C CA . GLU A 1 120 ? -17.855 29.403 26.562 1.00 48.28 120 GLU A CA 1
ATOM 913 C C . GLU A 1 120 ? -17.519 28.738 27.901 1.00 48.28 120 GLU A C 1
ATOM 915 O O . GLU A 1 120 ? -18.390 28.204 28.577 1.00 48.28 120 GLU A O 1
ATOM 920 N N . ILE A 1 121 ? -16.236 28.794 28.275 1.00 48.28 121 ILE A N 1
ATOM 921 C CA . ILE A 1 121 ? -15.720 29.059 29.637 1.00 48.28 121 ILE A CA 1
ATOM 922 C C . ILE A 1 121 ? -16.452 28.323 30.788 1.00 48.28 121 ILE A C 1
ATOM 924 O O . ILE A 1 121 ? -16.642 28.861 31.878 1.00 48.28 121 ILE A O 1
ATOM 928 N N . VAL A 1 122 ? -16.848 27.060 30.611 1.00 48.56 122 VAL A N 1
ATOM 929 C CA . VAL A 1 122 ? -17.302 26.227 31.736 1.00 48.56 122 VAL A CA 1
ATOM 930 C C . VAL A 1 122 ? -16.119 25.407 32.238 1.00 48.56 122 VAL A C 1
ATOM 932 O O . VAL A 1 122 ? -15.613 24.514 31.565 1.00 48.56 122 VAL A O 1
ATOM 935 N N . LYS A 1 123 ? -15.674 25.771 33.446 1.00 55.41 123 LYS A N 1
ATOM 936 C CA . LYS A 1 123 ? -14.587 25.178 34.235 1.00 55.41 123 LYS A CA 1
ATOM 937 C C . LYS A 1 123 ? -14.464 23.654 34.067 1.00 55.41 123 LYS A C 1
ATOM 939 O O . LYS A 1 123 ? -15.397 22.914 34.380 1.00 55.41 123 LYS A O 1
ATOM 944 N N . ALA A 1 124 ? -13.254 23.201 33.729 1.00 54.47 124 ALA A N 1
ATOM 945 C CA . ALA A 1 124 ? -12.839 21.794 33.639 1.00 54.47 124 ALA A CA 1
ATOM 946 C C . ALA A 1 124 ? -13.178 20.935 34.882 1.00 54.47 124 ALA A C 1
ATOM 948 O O . ALA A 1 124 ? -13.287 19.714 34.784 1.00 54.47 124 ALA A O 1
ATOM 949 N N . PHE A 1 125 ? -13.406 21.565 36.041 1.00 55.69 125 PHE A N 1
ATOM 950 C CA . PHE A 1 125 ? -13.754 20.900 37.299 1.00 55.69 125 PHE A CA 1
ATOM 951 C C . PHE A 1 125 ? -15.041 20.058 37.221 1.00 55.69 125 PHE A C 1
ATOM 953 O O . PHE A 1 125 ? -15.058 18.941 37.725 1.00 55.69 125 PHE A O 1
ATOM 960 N N . SER A 1 126 ? -16.084 20.516 36.514 1.00 70.69 126 SER A N 1
ATOM 961 C CA . SER A 1 126 ? -17.358 19.774 36.458 1.00 70.69 126 SER A CA 1
ATOM 962 C C . SER A 1 126 ? -17.264 18.459 35.676 1.00 70.69 126 SER A C 1
ATOM 964 O O . SER A 1 126 ? -18.018 17.532 35.957 1.00 70.69 126 SER A O 1
ATOM 966 N N . VAL A 1 127 ? -16.357 18.353 34.698 1.00 72.25 127 VAL A N 1
ATOM 967 C CA . VAL A 1 127 ? -16.187 17.116 33.915 1.00 72.25 127 VAL A CA 1
ATOM 968 C C . VAL A 1 127 ? -15.514 16.039 34.759 1.00 72.25 127 VAL A C 1
ATOM 970 O O . VAL A 1 127 ? -15.907 14.880 34.679 1.00 72.25 127 VAL A O 1
ATOM 973 N N . LYS A 1 128 ? -14.543 16.419 35.596 1.00 81.19 128 LYS A N 1
ATOM 974 C CA . LYS A 1 128 ? -13.795 15.476 36.431 1.00 81.19 128 LYS A CA 1
ATOM 975 C C . LYS A 1 128 ? -14.677 14.822 37.497 1.00 81.19 128 LYS A C 1
ATOM 977 O O . LYS A 1 128 ? -14.623 13.608 37.654 1.00 81.19 128 LYS A O 1
ATOM 982 N N . ASP A 1 129 ? -15.539 15.592 38.161 1.00 84.00 129 ASP A N 1
ATOM 983 C CA . ASP A 1 129 ? -16.459 15.056 39.177 1.00 84.00 129 ASP A CA 1
ATOM 984 C C . ASP A 1 129 ? -17.528 14.136 38.562 1.00 84.00 129 ASP A C 1
ATOM 986 O O . ASP A 1 129 ? -17.871 13.086 39.115 1.00 84.00 129 ASP A O 1
ATOM 990 N N . GLU A 1 130 ? -18.040 14.495 37.379 1.00 81.69 130 GLU A N 1
ATOM 991 C CA . GLU A 1 130 ? -18.975 13.651 36.630 1.00 81.69 130 GLU A CA 1
ATOM 992 C C . GLU A 1 130 ? -18.315 12.345 36.169 1.00 81.69 130 GLU A C 1
ATOM 994 O O . GLU A 1 130 ? -18.915 11.276 36.298 1.00 81.69 130 GLU A O 1
ATOM 999 N N . LEU A 1 131 ? -17.074 12.421 35.684 1.00 83.19 131 LEU A N 1
ATOM 1000 C CA . LEU A 1 131 ? -16.284 11.268 35.268 1.00 83.19 131 LEU A CA 1
ATOM 1001 C C . LEU A 1 131 ? -15.945 10.359 36.457 1.00 83.19 131 LEU A C 1
ATOM 1003 O O . LEU A 1 131 ? -16.090 9.143 36.355 1.00 83.19 131 LEU A O 1
ATOM 1007 N N . ALA A 1 132 ? -15.587 10.929 37.609 1.00 85.44 132 ALA A N 1
ATOM 1008 C CA . ALA A 1 132 ? -15.390 10.187 38.853 1.00 85.44 132 ALA A CA 1
ATOM 1009 C C . ALA A 1 132 ? -16.680 9.480 39.304 1.00 85.44 132 ALA A C 1
ATOM 1011 O O . ALA A 1 132 ? -16.649 8.315 39.696 1.00 85.44 132 ALA A O 1
ATOM 1012 N N . THR A 1 133 ? -17.831 10.148 39.179 1.00 86.19 133 THR A N 1
ATOM 1013 C CA . THR A 1 133 ? -19.143 9.556 39.486 1.00 86.19 133 THR A CA 1
ATOM 1014 C C . THR A 1 133 ? -19.481 8.399 38.543 1.00 86.19 133 THR A C 1
ATOM 1016 O O . THR A 1 133 ? -20.013 7.378 38.984 1.00 86.19 133 THR A O 1
ATOM 1019 N N . LEU A 1 134 ? -19.181 8.539 37.248 1.00 82.94 134 LEU A N 1
ATOM 1020 C CA . LEU A 1 134 ? -19.383 7.484 36.256 1.00 82.94 134 LEU A CA 1
ATOM 1021 C C . LEU A 1 134 ? -18.455 6.289 36.512 1.00 82.94 134 LEU A C 1
ATOM 1023 O O . LEU A 1 134 ? -18.932 5.157 36.529 1.00 82.94 134 LEU A O 1
ATOM 1027 N N . ASN A 1 135 ? -17.175 6.539 36.802 1.00 83.25 135 ASN A N 1
ATOM 1028 C CA . ASN A 1 135 ? -16.212 5.506 37.187 1.00 83.25 135 ASN A CA 1
ATOM 1029 C C . ASN A 1 135 ? -16.684 4.727 38.418 1.00 83.25 135 ASN A C 1
ATOM 1031 O O . ASN A 1 135 ? -16.770 3.506 38.358 1.00 83.25 135 ASN A O 1
ATOM 1035 N N . ALA A 1 136 ? -17.111 5.416 39.481 1.00 85.88 136 ALA A N 1
ATOM 1036 C CA . ALA A 1 136 ? -17.611 4.763 40.689 1.00 85.88 136 ALA A CA 1
ATOM 1037 C C . ALA A 1 136 ? -18.861 3.897 40.433 1.00 85.88 136 ALA A C 1
ATOM 1039 O O . ALA A 1 136 ? -19.057 2.874 41.087 1.00 85.88 136 ALA A O 1
ATOM 1040 N N . ARG A 1 137 ? -19.727 4.285 39.487 1.00 82.50 137 ARG A N 1
ATOM 1041 C CA . ARG A 1 137 ? -20.878 3.460 39.080 1.00 82.50 137 ARG A CA 1
ATOM 1042 C C . ARG A 1 137 ? -20.454 2.241 38.274 1.00 82.50 137 ARG A C 1
ATOM 1044 O O . ARG A 1 137 ? -20.994 1.166 38.505 1.00 82.50 137 ARG A O 1
ATOM 1051 N N . ILE A 1 138 ? -19.486 2.396 37.377 1.00 82.06 138 ILE A N 1
ATOM 1052 C CA . ILE A 1 138 ? -18.913 1.276 36.628 1.00 82.06 138 ILE A CA 1
ATOM 1053 C C . ILE A 1 138 ? -18.210 0.308 37.572 1.00 82.06 138 ILE A C 1
ATOM 1055 O O . ILE A 1 138 ? -18.400 -0.888 37.423 1.00 82.06 138 ILE A O 1
ATOM 1059 N N . ASP A 1 139 ? -17.479 0.790 38.577 1.00 84.12 139 ASP A N 1
ATOM 1060 C CA . ASP A 1 139 ? -16.864 -0.060 39.602 1.00 84.12 139 ASP A CA 1
ATOM 1061 C C . ASP A 1 139 ? -17.915 -0.895 40.347 1.00 84.12 139 ASP A C 1
ATOM 1063 O O . ASP A 1 139 ? -17.733 -2.098 40.528 1.00 84.12 139 ASP A O 1
ATOM 1067 N N . ARG A 1 140 ? -19.051 -0.286 40.719 1.00 84.38 140 ARG A N 1
ATOM 1068 C CA . ARG A 1 140 ? -20.178 -1.014 41.325 1.00 84.38 140 ARG A CA 1
ATOM 1069 C C . ARG A 1 140 ? -20.776 -2.039 40.372 1.00 84.38 140 ARG A C 1
ATOM 1071 O O . ARG A 1 140 ? -20.929 -3.185 40.766 1.00 84.38 140 ARG A O 1
ATOM 1078 N N . LEU A 1 141 ? -21.035 -1.660 39.120 1.00 79.50 141 LEU A N 1
ATOM 1079 C CA . LEU A 1 141 ? -21.562 -2.578 38.110 1.00 79.50 141 LEU A CA 1
ATOM 1080 C C . LEU A 1 141 ? -20.612 -3.750 37.860 1.00 79.50 141 LEU A C 1
ATOM 1082 O O . LEU A 1 141 ? -21.047 -4.883 37.725 1.00 79.50 141 LEU A O 1
ATOM 1086 N N . VAL A 1 142 ? -19.311 -3.488 37.799 1.00 79.38 142 VAL A N 1
ATOM 1087 C CA . VAL A 1 142 ? -18.266 -4.507 37.689 1.00 79.38 142 VAL A CA 1
ATOM 1088 C C . VAL A 1 142 ? -18.339 -5.462 38.887 1.00 79.38 142 VAL A C 1
ATOM 1090 O O . VAL A 1 142 ? -18.298 -6.674 38.687 1.00 79.38 142 VAL A O 1
ATOM 1093 N N . GLY A 1 143 ? -18.546 -4.940 40.099 1.00 80.00 143 GLY A N 1
ATOM 1094 C CA . GLY A 1 143 ? -18.834 -5.736 41.295 1.00 80.00 143 GLY A CA 1
ATOM 1095 C C . GLY A 1 143 ? -20.104 -6.585 41.171 1.00 80.00 143 GLY A C 1
ATOM 1096 O O . GLY A 1 143 ? -20.045 -7.791 41.394 1.00 80.00 143 GLY A O 1
ATOM 1097 N N . ASP A 1 144 ? -21.224 -5.996 40.747 1.00 78.88 144 ASP A N 1
ATOM 1098 C CA . ASP A 1 144 ? -22.514 -6.684 40.589 1.00 78.88 144 ASP A CA 1
ATOM 1099 C C . ASP A 1 144 ? -22.445 -7.787 39.518 1.00 78.88 144 ASP A C 1
ATOM 1101 O O . ASP A 1 144 ? -22.899 -8.912 39.731 1.00 78.88 144 ASP A O 1
ATOM 1105 N N . LEU A 1 145 ? -21.805 -7.501 38.378 1.00 75.94 145 LEU A N 1
ATOM 1106 C CA . LEU A 1 145 ? -21.539 -8.478 37.319 1.00 75.94 145 LEU A CA 1
ATOM 1107 C C . LEU A 1 145 ? -20.588 -9.578 37.802 1.00 75.94 145 LEU A C 1
ATOM 1109 O O . LEU A 1 145 ? -20.707 -10.723 37.365 1.00 75.94 145 LEU A O 1
ATOM 1113 N N . GLY A 1 146 ? -19.654 -9.255 38.695 1.00 78.00 146 GLY A N 1
ATOM 1114 C CA . GLY A 1 146 ? -18.791 -10.243 39.327 1.00 78.00 146 GLY A CA 1
ATOM 1115 C C . GLY A 1 146 ? -19.543 -11.169 40.271 1.00 78.00 146 GLY A C 1
ATOM 1116 O O . GLY A 1 146 ? -19.389 -12.385 40.175 1.00 78.00 146 GLY A O 1
ATOM 1117 N N . LEU A 1 147 ? -20.436 -10.625 41.099 1.00 78.81 147 LEU A N 1
ATOM 1118 C CA . LEU A 1 147 ? -21.326 -11.412 41.959 1.00 78.81 147 LEU A CA 1
ATOM 1119 C C . LEU A 1 147 ? -22.273 -12.306 41.144 1.00 78.81 147 LEU A C 1
ATOM 1121 O O . LEU A 1 147 ? -22.557 -13.430 41.549 1.00 78.81 147 LEU A O 1
ATOM 1125 N N . ALA A 1 148 ? -22.705 -11.845 39.967 1.00 72.38 148 ALA A N 1
ATOM 1126 C CA . ALA A 1 148 ? -23.495 -12.631 39.020 1.00 72.38 148 ALA A CA 1
ATOM 1127 C C . ALA A 1 148 ? -22.673 -13.676 38.229 1.00 72.38 148 ALA A C 1
ATOM 1129 O O . ALA A 1 148 ? -23.230 -14.399 37.403 1.00 72.38 148 ALA A O 1
ATOM 1130 N N . GLY A 1 149 ? -21.352 -13.758 38.437 1.00 72.50 149 GLY A N 1
ATOM 1131 C CA . GLY A 1 149 ? -20.464 -14.681 37.721 1.00 72.50 149 GLY A CA 1
ATOM 1132 C C . GLY A 1 149 ? -20.265 -14.342 36.238 1.00 72.50 149 GLY A C 1
ATOM 1133 O O . GLY A 1 149 ? -19.894 -15.213 35.447 1.00 72.50 149 GLY A O 1
ATOM 1134 N N . ILE A 1 150 ? -20.546 -13.096 35.844 1.00 70.06 150 ILE A N 1
ATOM 1135 C CA . ILE A 1 150 ? -20.420 -12.585 34.472 1.00 70.06 150 ILE A CA 1
ATOM 1136 C C . ILE A 1 150 ? -19.021 -12.013 34.241 1.00 70.06 150 ILE A C 1
ATOM 1138 O O . ILE A 1 150 ? -18.437 -12.231 33.184 1.00 70.06 150 ILE A O 1
ATOM 1142 N N . ALA A 1 151 ? -18.481 -11.296 35.226 1.00 61.94 151 ALA A N 1
ATOM 1143 C CA . ALA A 1 151 ? -17.156 -10.699 35.155 1.00 61.94 151 ALA A CA 1
ATOM 1144 C C . ALA A 1 151 ? -16.259 -11.295 36.244 1.00 61.94 151 ALA A C 1
ATOM 1146 O O . ALA A 1 151 ? -16.460 -11.052 37.428 1.00 61.94 151 ALA A O 1
ATOM 1147 N N . THR A 1 152 ? -15.232 -12.059 35.881 1.00 58.34 152 THR A N 1
ATOM 1148 C CA . THR A 1 152 ? -14.165 -12.424 36.823 1.00 58.34 152 THR A CA 1
ATOM 1149 C C . THR A 1 152 ? -13.297 -11.197 37.087 1.00 58.34 152 THR A C 1
ATOM 1151 O O . THR A 1 152 ? -12.261 -10.969 36.472 1.00 58.34 152 THR A O 1
ATOM 1154 N N . VAL A 1 153 ? -13.767 -10.355 37.999 1.00 53.25 153 VAL A N 1
ATOM 1155 C CA . VAL A 1 153 ? -13.041 -9.205 38.527 1.00 53.25 153 VAL A CA 1
ATOM 1156 C C . VAL A 1 153 ? -12.191 -9.740 39.658 1.00 53.25 153 VAL A C 1
ATOM 1158 O O . VAL A 1 153 ? -12.710 -9.806 40.760 1.00 53.25 153 VAL A O 1
ATOM 1161 N N . LEU A 1 154 ? -10.971 -10.214 39.371 1.00 44.41 154 LEU A N 1
ATOM 1162 C CA . LEU A 1 154 ? -9.852 -10.408 40.328 1.00 44.41 154 LEU A CA 1
ATOM 1163 C C . LEU A 1 154 ? -8.749 -11.365 39.814 1.00 44.41 154 LEU A C 1
ATOM 1165 O O . LEU A 1 154 ? -7.978 -11.891 40.606 1.00 44.41 154 LEU A O 1
ATOM 1169 N N . GLY A 1 155 ? -8.629 -11.576 38.501 1.00 45.66 155 GLY A N 1
ATOM 1170 C CA . GLY A 1 155 ? -7.334 -11.894 37.884 1.00 45.66 155 GLY A CA 1
ATOM 1171 C C . GLY A 1 155 ? -6.821 -10.605 37.260 1.00 45.66 155 GLY A C 1
ATOM 1172 O O . GLY A 1 155 ? -7.586 -9.925 36.580 1.00 45.66 155 GLY A O 1
ATOM 1173 N N . GLU A 1 156 ? -5.613 -10.185 37.603 1.00 50.19 156 GLU A N 1
ATOM 1174 C CA . GLU A 1 156 ? -5.135 -8.816 37.456 1.00 50.19 156 GLU A CA 1
ATOM 1175 C C . GLU A 1 156 ? -5.325 -8.271 36.032 1.00 50.19 156 GLU A C 1
ATOM 1177 O O . GLU A 1 156 ? -5.026 -8.920 35.037 1.00 50.19 156 GLU A O 1
ATOM 1182 N N . VAL A 1 157 ? -5.736 -7.008 35.898 1.00 51.94 157 VAL A N 1
ATOM 1183 C CA . VAL A 1 157 ? -5.652 -6.285 34.611 1.00 51.94 157 VAL A CA 1
ATOM 1184 C C . VAL A 1 157 ? -4.212 -6.308 34.050 1.00 51.94 157 VAL A C 1
ATOM 1186 O O . VAL A 1 157 ? -4.006 -6.097 32.855 1.00 51.94 157 VAL A O 1
ATOM 1189 N N . ALA A 1 158 ? -3.217 -6.594 34.900 1.00 54.81 158 ALA A N 1
ATOM 1190 C CA . ALA A 1 158 ? -1.848 -6.910 34.514 1.00 54.81 158 ALA A CA 1
ATOM 1191 C C . ALA A 1 158 ? -1.740 -8.194 33.670 1.00 54.81 158 ALA A C 1
ATOM 1193 O O . ALA A 1 158 ? -1.049 -8.162 32.656 1.00 54.81 158 ALA A O 1
ATOM 1194 N N . ASP A 1 159 ? -2.481 -9.254 33.996 1.00 55.94 159 ASP A N 1
ATOM 1195 C CA . ASP A 1 159 ? -2.522 -10.498 33.217 1.00 55.94 159 ASP A CA 1
ATOM 1196 C C . ASP A 1 159 ? -3.188 -10.279 31.860 1.00 55.94 159 ASP A C 1
ATOM 1198 O O . ASP A 1 159 ? -2.696 -10.750 30.838 1.00 55.94 159 ASP A O 1
ATOM 1202 N N . LEU A 1 160 ? -4.258 -9.476 31.811 1.00 56.66 160 LEU A N 1
ATOM 1203 C CA . LEU A 1 160 ? -4.898 -9.123 30.541 1.00 56.66 160 LEU A CA 1
ATOM 1204 C C . LEU A 1 160 ? -3.961 -8.285 29.657 1.00 56.66 160 LEU A C 1
ATOM 1206 O O . LEU A 1 160 ? -3.884 -8.498 28.449 1.00 56.66 160 LEU A O 1
ATOM 1210 N N . LYS A 1 161 ? -3.212 -7.350 30.259 1.00 62.03 161 LYS A N 1
ATOM 1211 C CA . LYS A 1 161 ? -2.152 -6.609 29.561 1.00 62.03 161 LYS A CA 1
ATOM 1212 C C . LYS A 1 161 ? -1.032 -7.533 29.091 1.00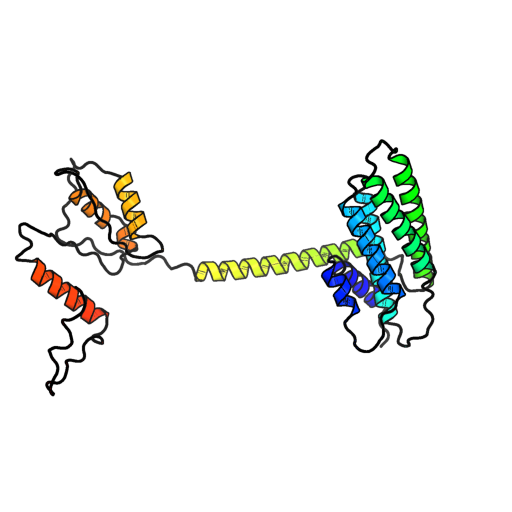 62.03 161 LYS A C 1
ATOM 1214 O O . LYS A 1 161 ? -0.566 -7.341 27.975 1.00 62.03 161 LYS A O 1
ATOM 1219 N N . GLY A 1 162 ? -0.619 -8.501 29.907 1.00 69.81 162 GLY A N 1
ATOM 1220 C CA . GLY A 1 162 ? 0.395 -9.498 29.562 1.00 69.81 162 GLY A CA 1
ATOM 1221 C C . GLY A 1 162 ? -0.030 -10.333 28.360 1.00 69.81 162 GLY A C 1
ATOM 1222 O O . GLY A 1 162 ? 0.676 -10.360 27.357 1.00 69.81 162 GLY A O 1
ATOM 1223 N N . MET A 1 163 ? -1.243 -10.885 28.402 1.00 63.91 163 MET A N 1
ATOM 1224 C CA . MET A 1 163 ? -1.827 -11.639 27.293 1.00 63.91 163 MET A CA 1
ATOM 1225 C C . MET A 1 163 ? -1.960 -10.802 26.016 1.00 63.91 163 MET A C 1
ATOM 1227 O O . MET A 1 163 ? -1.619 -11.270 24.933 1.00 63.91 163 MET A O 1
ATOM 1231 N N . MET A 1 164 ? -2.416 -9.548 26.119 1.00 65.94 164 MET A N 1
ATOM 1232 C CA . MET A 1 164 ? -2.485 -8.651 24.960 1.00 65.94 164 MET A CA 1
ATOM 1233 C C . MET A 1 164 ? -1.098 -8.353 24.381 1.00 65.94 164 MET A C 1
ATOM 1235 O O . MET A 1 164 ? -0.953 -8.285 23.163 1.00 65.94 164 MET A O 1
ATOM 1239 N N . LEU A 1 165 ? -0.084 -8.175 25.233 1.00 72.94 165 LEU A N 1
ATOM 1240 C CA . LEU A 1 165 ? 1.282 -7.908 24.792 1.00 72.94 165 LEU A CA 1
ATOM 1241 C C . LEU A 1 165 ? 1.868 -9.121 24.061 1.00 72.94 165 LEU A C 1
ATOM 1243 O O . LEU A 1 165 ? 2.448 -8.963 22.991 1.00 72.94 165 LEU A O 1
ATOM 1247 N N . GLU A 1 166 ? 1.675 -10.326 24.597 1.00 72.69 166 GLU A N 1
ATOM 1248 C CA . GLU A 1 166 ? 2.111 -11.574 23.960 1.00 72.69 166 GLU A CA 1
ATOM 1249 C C . GLU A 1 166 ? 1.421 -11.798 22.612 1.00 72.69 166 GLU A C 1
ATOM 1251 O O . GLU A 1 166 ? 2.081 -12.143 21.629 1.00 72.69 166 GLU A O 1
ATOM 1256 N N . GLN A 1 167 ? 0.116 -11.529 22.534 1.00 71.38 167 GLN A N 1
ATOM 1257 C CA . GLN A 1 167 ? -0.639 -11.632 21.290 1.00 71.38 167 GLN A CA 1
ATOM 1258 C C . GLN A 1 167 ? -0.141 -10.625 20.245 1.00 71.38 167 GLN A C 1
ATOM 1260 O O . GLN A 1 167 ? 0.118 -11.003 19.107 1.00 71.38 167 GLN A O 1
ATOM 1265 N N . MET A 1 168 ? 0.088 -9.366 20.638 1.00 70.25 168 MET A N 1
ATOM 1266 C CA . MET A 1 168 ? 0.644 -8.347 19.741 1.00 70.25 168 MET A CA 1
ATOM 1267 C C . MET A 1 168 ? 2.045 -8.713 19.241 1.00 70.25 168 MET A C 1
ATOM 1269 O O . MET A 1 168 ? 2.346 -8.501 18.069 1.00 70.25 168 MET A O 1
ATOM 1273 N N . VAL A 1 169 ? 2.896 -9.277 20.103 1.00 80.81 169 VAL A N 1
ATOM 1274 C CA . VAL A 1 169 ? 4.231 -9.755 19.713 1.00 80.81 169 VAL A CA 1
ATOM 1275 C C . VAL A 1 169 ? 4.122 -10.920 18.726 1.00 80.81 169 VAL A C 1
ATOM 1277 O O . VAL A 1 169 ? 4.871 -10.966 17.749 1.00 80.81 169 VAL A O 1
ATOM 1280 N N . SER A 1 170 ? 3.172 -11.834 18.936 1.00 77.56 170 SER A N 1
ATOM 1281 C CA . SER A 1 170 ? 2.915 -12.953 18.024 1.00 77.56 170 SER A CA 1
ATOM 1282 C C . SER A 1 170 ? 2.419 -12.478 16.654 1.00 77.56 170 SER A C 1
ATOM 1284 O O . SER A 1 170 ? 2.975 -12.876 15.627 1.00 77.56 170 SER A O 1
ATOM 1286 N N . ASP A 1 171 ? 1.450 -11.562 16.631 1.00 75.00 171 ASP A N 1
ATOM 1287 C CA . ASP A 1 171 ? 0.900 -10.982 15.404 1.00 75.00 171 ASP A CA 1
ATOM 1288 C C . ASP A 1 171 ? 1.966 -10.180 14.641 1.00 75.00 171 ASP A C 1
ATOM 1290 O O . ASP A 1 171 ? 2.078 -10.280 13.417 1.00 75.00 171 ASP A O 1
ATOM 1294 N N . GLN A 1 172 ? 2.815 -9.437 15.358 1.00 80.00 172 GLN A N 1
ATOM 1295 C CA . GLN A 1 172 ? 3.930 -8.704 14.763 1.00 80.00 172 GLN A CA 1
ATOM 1296 C C . GLN A 1 172 ? 4.975 -9.652 14.157 1.00 80.00 172 GLN A C 1
ATOM 1298 O O . GLN A 1 172 ? 5.472 -9.388 13.061 1.00 80.00 172 GLN A O 1
ATOM 1303 N N . ALA A 1 173 ? 5.282 -10.770 14.820 1.00 84.81 173 ALA A N 1
ATOM 1304 C CA . ALA A 1 173 ? 6.194 -11.779 14.288 1.00 84.81 173 ALA A CA 1
ATOM 1305 C C . ALA A 1 173 ? 5.631 -12.456 13.025 1.00 84.81 173 ALA A C 1
ATOM 1307 O O . ALA A 1 173 ? 6.372 -12.684 12.065 1.00 84.81 173 ALA A O 1
ATOM 1308 N N . ALA A 1 174 ? 4.325 -12.738 12.993 1.00 82.19 174 ALA A N 1
ATOM 1309 C CA . ALA A 1 174 ? 3.652 -13.286 11.818 1.00 82.19 174 ALA A CA 1
ATOM 1310 C C . ALA A 1 174 ? 3.679 -12.300 10.639 1.00 82.19 174 ALA A C 1
ATOM 1312 O O . ALA A 1 174 ? 4.096 -12.672 9.540 1.00 82.19 174 ALA A O 1
ATOM 1313 N N . ALA A 1 175 ? 3.339 -11.031 10.885 1.00 81.69 175 ALA A N 1
ATOM 1314 C CA . ALA A 1 175 ? 3.386 -9.978 9.875 1.00 81.69 175 ALA A CA 1
ATOM 1315 C C . ALA A 1 175 ? 4.810 -9.753 9.342 1.00 81.69 175 ALA A C 1
ATOM 1317 O O . ALA A 1 175 ? 5.013 -9.613 8.138 1.00 81.69 175 ALA A O 1
ATOM 1318 N N . GLN A 1 176 ? 5.822 -9.771 10.215 1.00 85.06 176 GLN A N 1
ATOM 1319 C CA . GLN A 1 176 ? 7.219 -9.627 9.806 1.00 85.06 176 GLN A CA 1
ATOM 1320 C C . GLN A 1 176 ? 7.689 -10.809 8.949 1.00 85.06 176 GLN A C 1
ATOM 1322 O O . GLN A 1 176 ? 8.400 -10.610 7.965 1.00 85.06 176 GLN A O 1
ATOM 1327 N N . LYS A 1 177 ? 7.265 -12.034 9.281 1.00 90.62 177 LYS A N 1
ATOM 1328 C CA . LYS A 1 177 ? 7.564 -13.231 8.486 1.00 90.62 177 LYS A CA 1
ATOM 1329 C C . LYS A 1 177 ? 6.938 -13.160 7.091 1.00 90.62 177 LYS A C 1
ATOM 1331 O O . LYS A 1 177 ? 7.594 -13.515 6.117 1.00 90.62 177 LYS A O 1
ATOM 1336 N N . GLU A 1 178 ? 5.701 -12.681 6.989 1.00 86.75 178 GLU A N 1
ATOM 1337 C CA . GLU A 1 178 ? 5.025 -12.480 5.704 1.00 86.75 178 GLU A CA 1
ATOM 1338 C C . GLU A 1 178 ? 5.711 -11.393 4.861 1.00 86.75 178 GLU A C 1
ATOM 1340 O O . GLU A 1 178 ? 5.911 -11.564 3.660 1.00 86.75 178 GLU A O 1
ATOM 1345 N N . LEU A 1 179 ? 6.150 -10.303 5.494 1.00 83.56 179 LEU A N 1
ATOM 1346 C CA . LEU A 1 179 ? 6.859 -9.212 4.825 1.00 83.56 179 LEU A CA 1
ATOM 1347 C C . LEU A 1 179 ? 8.203 -9.683 4.246 1.00 83.56 179 LEU A C 1
ATOM 1349 O O . LEU A 1 179 ? 8.522 -9.356 3.104 1.00 83.56 179 LEU A O 1
ATOM 1353 N N . LEU A 1 180 ? 8.949 -10.506 4.990 1.00 87.31 180 LEU A N 1
ATOM 1354 C CA . LEU A 1 180 ? 10.188 -11.125 4.506 1.00 87.31 180 LEU A CA 1
ATOM 1355 C C . LEU A 1 180 ? 9.934 -12.095 3.343 1.00 87.31 180 LEU A C 1
ATOM 1357 O O . LEU A 1 180 ? 10.631 -12.024 2.334 1.00 87.31 180 LEU A 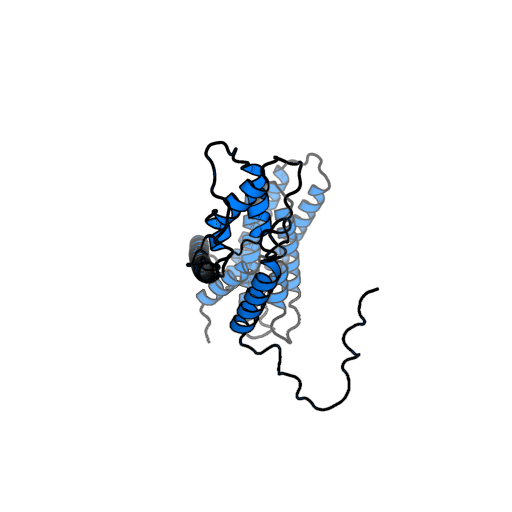O 1
ATOM 1361 N N . ALA A 1 181 ? 8.902 -12.939 3.434 1.00 81.44 181 ALA A N 1
ATOM 1362 C CA . ALA A 1 181 ? 8.534 -13.847 2.344 1.00 81.44 181 ALA A CA 1
ATOM 1363 C C . ALA A 1 181 ? 8.150 -13.082 1.063 1.00 81.44 181 ALA A C 1
ATOM 1365 O O . ALA A 1 181 ? 8.540 -13.455 -0.043 1.00 81.44 181 ALA A O 1
ATOM 1366 N N . ASN A 1 182 ? 7.434 -11.964 1.204 1.00 79.31 182 ASN A N 1
ATOM 1367 C CA . ASN A 1 182 ? 7.079 -11.109 0.074 1.00 79.31 182 ASN A CA 1
ATOM 1368 C C . ASN A 1 182 ? 8.299 -10.386 -0.520 1.00 79.31 182 ASN A C 1
ATOM 1370 O O . ASN A 1 182 ? 8.356 -10.203 -1.735 1.00 79.31 182 ASN A O 1
ATOM 1374 N N . GLN A 1 183 ? 9.292 -10.009 0.293 1.00 78.50 183 GLN A N 1
ATOM 1375 C CA . GLN A 1 183 ? 10.545 -9.436 -0.208 1.00 78.50 183 GLN A CA 1
ATOM 1376 C C . GLN A 1 183 ? 11.334 -10.429 -1.062 1.00 78.50 183 GLN A C 1
ATOM 1378 O O . GLN A 1 183 ? 11.811 -10.043 -2.127 1.00 78.50 183 GLN A O 1
ATOM 1383 N N . GLU A 1 184 ? 11.424 -11.696 -0.654 1.00 78.75 184 GLU A N 1
ATOM 1384 C CA . GLU A 1 184 ? 12.084 -12.735 -1.456 1.00 78.75 184 GLU A CA 1
ATOM 1385 C C . GLU A 1 184 ? 11.400 -12.911 -2.819 1.00 78.75 184 GLU A C 1
ATOM 1387 O O . GLU A 1 184 ? 12.071 -12.915 -3.849 1.00 78.75 184 GLU A O 1
ATOM 1392 N N . ILE A 1 185 ? 10.062 -12.934 -2.851 1.00 77.69 185 ILE A N 1
ATOM 1393 C CA . ILE A 1 185 ? 9.291 -13.029 -4.102 1.00 77.69 185 ILE A CA 1
ATOM 1394 C C . ILE A 1 185 ? 9.535 -11.816 -5.011 1.00 77.69 185 ILE A C 1
ATOM 1396 O O . ILE A 1 185 ? 9.607 -11.966 -6.231 1.00 77.69 185 ILE A O 1
ATOM 1400 N N . VAL A 1 186 ? 9.635 -10.609 -4.447 1.00 76.62 186 VAL A N 1
ATOM 1401 C CA . VAL A 1 186 ? 9.907 -9.391 -5.225 1.00 76.62 186 VAL A CA 1
ATOM 1402 C C . VAL A 1 186 ? 11.321 -9.419 -5.797 1.00 76.62 186 VAL A C 1
ATOM 1404 O O . VAL A 1 186 ? 11.488 -9.116 -6.975 1.00 76.62 186 VAL A O 1
ATOM 1407 N N . ILE A 1 187 ? 12.316 -9.826 -5.006 1.00 75.19 187 ILE A N 1
ATOM 1408 C CA . ILE A 1 187 ? 13.713 -9.924 -5.448 1.00 75.19 187 ILE A CA 1
ATOM 1409 C C . ILE A 1 187 ? 13.854 -10.952 -6.577 1.00 75.19 187 ILE A C 1
ATOM 1411 O O . ILE A 1 187 ? 14.490 -10.653 -7.585 1.00 75.19 187 ILE A O 1
ATOM 1415 N N . ASP A 1 188 ? 13.200 -12.110 -6.468 1.00 72.81 188 ASP A N 1
ATOM 1416 C CA . ASP A 1 188 ? 13.217 -13.144 -7.513 1.00 72.81 188 ASP A CA 1
ATOM 1417 C C . ASP A 1 188 ? 12.505 -12.720 -8.806 1.00 72.81 188 ASP A C 1
ATOM 1419 O O . ASP A 1 188 ? 12.789 -13.249 -9.884 1.00 72.81 188 ASP A O 1
ATOM 1423 N N . ARG A 1 189 ? 11.582 -11.757 -8.715 1.00 70.81 189 ARG A N 1
ATOM 1424 C CA . ARG A 1 189 ? 10.859 -11.189 -9.861 1.00 70.81 189 ARG A CA 1
ATOM 1425 C C . ARG A 1 189 ? 11.537 -9.969 -10.471 1.00 70.81 189 ARG A C 1
ATOM 1427 O O . ARG A 1 189 ? 11.082 -9.515 -11.522 1.00 70.81 189 ARG A O 1
ATOM 1434 N N . LEU A 1 190 ? 12.594 -9.435 -9.857 1.00 67.50 190 LEU A N 1
ATOM 1435 C CA . LEU A 1 190 ? 13.366 -8.372 -10.487 1.00 67.50 190 LEU A CA 1
ATOM 1436 C C . LEU A 1 190 ? 14.008 -8.925 -11.769 1.00 67.50 190 LEU A C 1
ATOM 1438 O O . LEU A 1 190 ? 14.591 -10.015 -11.743 1.00 67.50 190 LEU A O 1
ATOM 1442 N N . PRO A 1 191 ? 13.906 -8.209 -12.903 1.00 61.44 191 PRO A N 1
ATOM 1443 C CA . PRO A 1 191 ? 14.547 -8.634 -14.135 1.00 61.44 191 PRO A CA 1
ATOM 1444 C C . PRO A 1 191 ? 16.044 -8.812 -13.877 1.00 61.44 191 PRO A C 1
ATOM 1446 O O . PRO A 1 191 ? 16.741 -7.874 -13.486 1.00 61.44 191 PRO A O 1
ATOM 1449 N N . LYS A 1 192 ? 16.529 -10.049 -14.050 1.00 62.69 192 LYS A N 1
ATOM 1450 C CA . LYS A 1 192 ? 17.953 -10.364 -13.913 1.00 62.69 192 LYS A CA 1
ATOM 1451 C C . LYS A 1 192 ? 18.725 -9.448 -14.864 1.00 62.69 192 LYS A C 1
ATOM 1453 O O . LYS A 1 192 ? 18.341 -9.368 -16.033 1.00 62.69 192 LYS A O 1
ATOM 1458 N N . PRO A 1 193 ? 19.791 -8.771 -14.404 1.00 60.12 193 PRO A N 1
ATOM 1459 C CA . PRO A 1 193 ? 20.560 -7.902 -15.277 1.00 60.12 193 PRO A CA 1
ATOM 1460 C C . PRO A 1 193 ? 21.066 -8.724 -16.473 1.00 60.12 193 PRO A C 1
ATOM 1462 O O . PRO A 1 193 ? 21.580 -9.835 -16.271 1.00 60.12 193 PRO A O 1
ATOM 1465 N N . PRO A 1 194 ? 20.893 -8.232 -17.712 1.00 59.78 194 PRO A N 1
ATOM 1466 C CA . PRO A 1 194 ? 21.301 -8.960 -18.903 1.00 59.78 194 PRO A CA 1
ATOM 1467 C C . PRO A 1 194 ? 22.802 -9.249 -18.823 1.00 59.78 194 PRO A C 1
ATOM 1469 O O . PRO A 1 194 ? 23.641 -8.358 -18.717 1.00 59.78 194 PRO A O 1
ATOM 1472 N N . THR A 1 195 ? 23.150 -10.536 -18.822 1.00 66.94 195 THR A N 1
ATOM 1473 C CA . THR A 1 195 ? 24.513 -11.021 -18.540 1.00 66.94 195 THR A CA 1
ATOM 1474 C C . THR A 1 195 ? 25.464 -10.814 -19.723 1.00 66.94 195 THR A C 1
ATOM 1476 O O . THR A 1 195 ? 26.673 -11.003 -19.599 1.00 66.94 195 THR A O 1
ATOM 1479 N N . LYS A 1 196 ? 24.923 -10.427 -20.883 1.00 81.75 196 LYS A N 1
ATOM 1480 C CA . LYS A 1 196 ? 25.639 -10.280 -22.146 1.00 81.75 196 LYS A CA 1
ATOM 1481 C C . LYS A 1 196 ? 25.555 -8.831 -22.612 1.00 81.75 196 LYS A C 1
ATOM 1483 O O . LYS A 1 196 ? 24.470 -8.296 -22.796 1.00 81.75 196 LYS A O 1
ATOM 1488 N N . LYS A 1 197 ? 26.713 -8.207 -22.823 1.00 88.00 197 LYS A N 1
ATOM 1489 C CA . LYS A 1 197 ? 26.808 -6.887 -23.457 1.00 88.00 197 LYS A CA 1
ATOM 1490 C C . LYS A 1 197 ? 26.909 -7.087 -24.963 1.00 88.00 197 LYS A C 1
ATOM 1492 O O . LYS A 1 197 ? 27.748 -7.877 -25.394 1.00 88.00 197 LYS A O 1
ATOM 1497 N N . ALA A 1 198 ? 26.117 -6.368 -25.752 1.00 89.00 198 ALA A N 1
ATOM 1498 C CA . ALA A 1 198 ? 26.264 -6.374 -27.206 1.00 89.00 198 ALA A CA 1
ATOM 1499 C C . ALA A 1 198 ? 27.656 -5.895 -27.624 1.00 89.00 198 ALA A C 1
ATOM 1501 O O . ALA A 1 198 ? 28.253 -5.066 -26.942 1.00 89.00 198 ALA A O 1
ATOM 1502 N N . ASP A 1 199 ? 28.191 -6.378 -28.739 1.00 90.44 199 ASP A N 1
ATOM 1503 C CA . ASP A 1 199 ? 29.466 -5.892 -29.269 1.00 90.44 199 ASP A CA 1
ATOM 1504 C C . ASP A 1 199 ? 29.332 -4.498 -29.895 1.00 90.44 199 ASP A C 1
ATOM 1506 O O . ASP A 1 199 ? 28.249 -4.069 -30.292 1.00 90.44 199 ASP A O 1
ATOM 1510 N N . ILE A 1 200 ? 30.451 -3.773 -29.990 1.00 90.25 200 ILE A N 1
ATOM 1511 C CA . ILE A 1 200 ? 30.477 -2.487 -30.694 1.00 90.25 200 ILE A CA 1
ATOM 1512 C C . ILE A 1 200 ? 30.472 -2.776 -32.207 1.00 90.25 200 ILE A C 1
ATOM 1514 O O . ILE A 1 200 ? 31.410 -3.414 -32.697 1.00 90.25 200 ILE A O 1
ATOM 1518 N N . PRO A 1 201 ? 29.467 -2.309 -32.971 1.00 88.00 201 PRO A N 1
ATOM 1519 C CA . PRO A 1 201 ? 29.361 -2.587 -34.394 1.00 88.00 201 PRO A CA 1
ATOM 1520 C C . PRO A 1 201 ? 30.553 -2.049 -35.183 1.00 88.00 201 PRO A C 1
ATOM 1522 O O . PRO A 1 201 ? 31.061 -0.945 -34.947 1.00 88.00 201 PRO A O 1
ATOM 1525 N N . GLN A 1 202 ? 30.958 -2.817 -36.194 1.00 83.94 202 GLN A N 1
ATOM 1526 C CA . GLN A 1 202 ? 32.006 -2.408 -37.120 1.00 83.94 202 GLN A CA 1
ATOM 1527 C C . GLN A 1 202 ? 31.596 -1.157 -37.907 1.00 83.94 202 GLN A C 1
ATOM 1529 O O . GLN A 1 202 ? 30.474 -1.042 -38.397 1.00 83.94 202 GLN A O 1
ATOM 1534 N N . GLY A 1 203 ? 32.536 -0.225 -38.069 1.00 83.06 203 GLY A N 1
ATOM 1535 C CA . GLY A 1 203 ? 32.297 1.044 -38.764 1.00 83.06 203 GLY A CA 1
ATOM 1536 C C . GLY A 1 203 ? 31.793 2.175 -37.866 1.00 83.06 203 GLY A C 1
ATOM 1537 O O . GLY A 1 203 ? 31.654 3.297 -38.354 1.00 83.06 203 GLY A O 1
ATOM 1538 N N . THR A 1 204 ? 31.585 1.914 -36.571 1.00 86.44 204 THR A N 1
ATOM 1539 C CA . THR A 1 204 ? 31.369 2.967 -35.572 1.00 86.44 204 THR A CA 1
ATOM 1540 C C . THR A 1 204 ? 32.599 3.891 -35.534 1.00 86.44 204 THR A C 1
ATOM 1542 O O . THR A 1 204 ? 33.717 3.400 -35.349 1.00 86.44 204 THR A O 1
ATOM 1545 N N . PRO A 1 205 ? 32.449 5.212 -35.749 1.00 85.50 205 PRO A N 1
ATOM 1546 C CA . PRO A 1 205 ? 33.579 6.139 -35.758 1.00 85.50 205 PRO A CA 1
ATOM 1547 C C . PRO A 1 205 ? 34.327 6.144 -34.424 1.00 85.50 205 PRO A C 1
ATOM 1549 O O . PRO A 1 205 ? 33.725 6.326 -33.380 1.00 85.50 205 PRO A O 1
ATOM 1552 N N . MET A 1 206 ? 35.653 6.010 -34.424 1.00 84.69 206 MET A N 1
ATOM 1553 C CA . MET A 1 206 ? 36.400 6.069 -33.162 1.00 84.69 206 MET A CA 1
ATOM 1554 C C . MET A 1 206 ? 36.380 7.481 -32.558 1.00 84.69 206 MET A C 1
ATOM 1556 O O . MET A 1 206 ? 36.545 8.481 -33.269 1.00 84.69 206 MET A O 1
ATOM 1560 N N . ARG A 1 207 ? 36.241 7.561 -31.226 1.00 83.56 207 ARG A N 1
ATOM 1561 C CA . ARG A 1 207 ? 36.405 8.813 -30.475 1.00 83.56 207 ARG A CA 1
ATOM 1562 C C . ARG A 1 207 ? 37.810 9.358 -30.725 1.00 83.56 207 ARG A C 1
ATOM 1564 O O . ARG A 1 207 ? 38.805 8.656 -30.563 1.00 83.56 207 ARG A O 1
ATOM 1571 N N . LYS A 1 208 ? 37.882 10.625 -31.120 1.00 85.75 208 LYS A N 1
ATOM 1572 C CA . LYS A 1 208 ? 39.134 11.360 -31.293 1.00 85.75 208 LYS A CA 1
ATOM 1573 C C . LYS A 1 2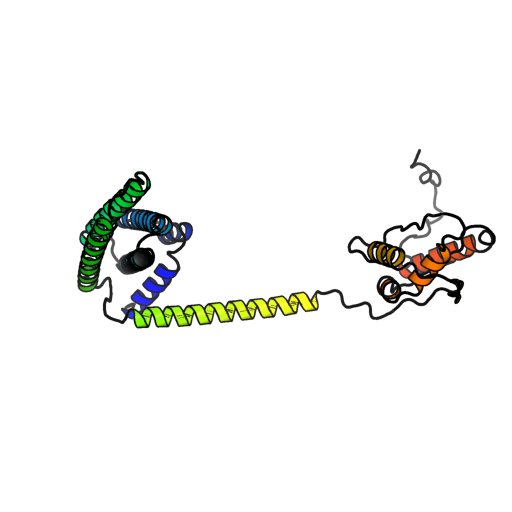08 ? 39.353 12.276 -30.090 1.00 85.75 208 LYS A C 1
ATOM 1575 O O . LYS A 1 208 ? 38.386 12.735 -29.488 1.00 85.75 208 LYS A O 1
ATOM 1580 N N . SER A 1 209 ? 40.608 12.581 -29.775 1.00 84.38 209 SER A N 1
ATOM 1581 C CA . SER A 1 209 ? 40.998 13.370 -28.592 1.00 84.38 209 SER A CA 1
ATOM 1582 C C . SER A 1 209 ? 40.414 14.788 -28.550 1.00 84.38 209 SER A C 1
ATOM 1584 O O . SER A 1 209 ? 40.179 15.323 -27.477 1.00 84.38 209 SER A O 1
ATOM 1586 N N . TRP A 1 210 ? 40.142 15.385 -29.708 1.00 82.31 210 TRP A N 1
ATOM 1587 C CA . TRP A 1 210 ? 39.532 16.713 -29.850 1.00 82.31 210 TRP A CA 1
ATOM 1588 C C . TRP A 1 210 ? 37.992 16.735 -29.764 1.00 82.31 210 TRP A C 1
ATOM 1590 O O . TRP A 1 210 ? 37.380 17.788 -29.929 1.00 82.31 210 TRP A O 1
ATOM 1600 N N . HIS A 1 211 ? 37.336 15.587 -29.568 1.00 85.00 211 HIS A N 1
ATOM 1601 C CA . HIS A 1 211 ? 35.885 15.539 -29.422 1.00 85.00 211 HIS A CA 1
ATOM 1602 C C . HIS A 1 211 ? 35.482 15.951 -28.006 1.00 85.00 211 HIS A C 1
ATOM 1604 O O . HIS A 1 211 ? 35.993 15.413 -27.024 1.00 85.00 211 HIS A O 1
ATOM 1610 N N . VAL A 1 212 ? 34.529 16.876 -27.911 1.00 85.69 212 VAL A N 1
ATOM 1611 C CA . VAL A 1 212 ? 33.976 17.334 -26.634 1.00 85.69 212 VAL A CA 1
ATOM 1612 C C . VAL A 1 212 ? 32.796 16.450 -26.242 1.00 85.69 212 VAL A C 1
ATOM 1614 O O . VAL A 1 212 ? 31.849 16.292 -27.013 1.00 85.69 212 VAL A O 1
ATOM 1617 N N . GLU A 1 213 ? 32.858 15.900 -25.034 1.00 83.69 213 GLU A N 1
ATOM 1618 C CA . GLU A 1 213 ? 31.802 15.076 -24.447 1.00 83.69 213 GLU A CA 1
ATOM 1619 C C . GLU A 1 213 ? 30.582 15.933 -24.089 1.00 83.69 213 GLU A C 1
ATOM 1621 O O . GLU A 1 213 ? 30.710 16.989 -23.465 1.00 83.69 213 GLU A O 1
ATOM 1626 N N . ARG A 1 214 ? 29.384 15.483 -24.470 1.00 86.44 214 ARG A N 1
ATOM 1627 C CA . ARG A 1 214 ? 28.124 16.205 -24.232 1.00 86.44 214 ARG A CA 1
ATOM 1628 C C . ARG A 1 214 ? 27.219 15.436 -23.275 1.00 86.44 214 ARG A C 1
ATOM 1630 O O . ARG A 1 214 ? 26.157 14.975 -23.677 1.00 86.44 214 ARG A O 1
ATOM 1637 N N . ARG A 1 215 ? 27.637 15.320 -22.011 1.00 87.81 215 ARG A N 1
ATOM 1638 C CA . ARG A 1 215 ? 26.984 14.483 -20.980 1.00 87.81 215 ARG A CA 1
ATOM 1639 C C . ARG A 1 215 ? 25.462 14.612 -20.941 1.00 87.81 215 ARG A C 1
ATOM 1641 O O . ARG A 1 215 ? 24.783 13.620 -21.132 1.00 87.81 215 ARG A O 1
ATOM 1648 N N . HIS A 1 216 ? 24.931 15.832 -20.867 1.00 89.69 216 HIS A N 1
ATOM 1649 C CA . HIS A 1 216 ? 23.478 16.044 -20.828 1.00 89.69 216 HIS A CA 1
ATOM 1650 C C . HIS A 1 216 ? 22.720 15.452 -22.028 1.00 89.69 216 HIS A C 1
ATOM 1652 O O . HIS A 1 216 ? 21.627 14.916 -21.865 1.00 89.69 216 HIS A O 1
ATOM 1658 N N . VAL A 1 217 ? 23.296 15.526 -23.235 1.00 89.81 217 VAL A N 1
ATOM 1659 C CA . VAL A 1 217 ? 22.691 14.923 -24.434 1.00 89.81 217 VAL A CA 1
ATOM 1660 C C . VAL A 1 217 ? 22.747 13.402 -24.334 1.00 89.81 217 VAL A C 1
ATOM 1662 O O . VAL A 1 217 ? 21.774 12.735 -24.660 1.00 89.81 217 VAL A O 1
ATOM 1665 N N . MET A 1 218 ? 23.871 12.862 -23.864 1.00 90.38 218 MET A N 1
ATOM 1666 C CA . MET A 1 218 ? 24.064 11.424 -23.696 1.00 90.38 218 MET A CA 1
ATOM 1667 C C . MET A 1 218 ? 23.070 10.846 -22.692 1.00 90.38 218 MET A C 1
ATOM 1669 O O . MET A 1 218 ? 22.375 9.897 -23.030 1.00 90.38 218 MET A O 1
ATOM 1673 N N . ASP A 1 219 ? 22.949 11.459 -21.516 1.00 91.31 219 ASP A N 1
ATOM 1674 C CA . ASP A 1 219 ? 22.061 11.005 -20.443 1.00 91.31 219 ASP A CA 1
ATOM 1675 C C . ASP A 1 219 ? 20.599 10.983 -20.909 1.00 91.31 219 ASP A C 1
ATOM 1677 O O . ASP A 1 219 ? 19.923 9.968 -20.769 1.00 91.31 219 ASP A O 1
ATOM 1681 N N . THR A 1 220 ? 20.153 12.054 -21.576 1.00 90.75 220 THR A N 1
ATOM 1682 C CA . THR A 1 220 ? 18.785 12.158 -22.119 1.00 90.75 220 THR A CA 1
ATOM 1683 C C . THR A 1 220 ? 18.497 11.063 -23.148 1.00 90.75 220 THR A C 1
ATOM 1685 O O . THR A 1 220 ? 17.408 10.494 -23.182 1.00 90.75 220 THR A O 1
ATOM 1688 N N . VAL A 1 221 ? 19.465 10.759 -24.020 1.00 90.12 221 VAL A N 1
ATOM 1689 C CA . VAL A 1 221 ? 19.282 9.719 -25.039 1.00 90.12 221 VAL A CA 1
ATOM 1690 C C . VAL A 1 221 ? 19.337 8.323 -24.429 1.00 90.12 221 VAL A C 1
ATOM 1692 O O . VAL A 1 221 ? 18.559 7.471 -24.845 1.00 90.12 221 VAL A O 1
ATOM 1695 N N . VAL A 1 222 ? 20.210 8.077 -23.449 1.00 91.06 222 VAL A N 1
ATOM 1696 C CA . VAL A 1 222 ? 20.233 6.803 -22.718 1.00 91.06 222 VAL A CA 1
ATOM 1697 C C . VAL A 1 222 ? 18.887 6.577 -22.044 1.00 91.06 222 VAL A C 1
ATOM 1699 O O . VAL A 1 222 ? 18.276 5.547 -22.293 1.00 91.06 222 VAL A O 1
ATOM 1702 N N . GLU A 1 223 ? 18.380 7.555 -21.294 1.00 90.31 223 GLU A N 1
ATOM 1703 C CA . GLU A 1 223 ? 17.075 7.469 -20.630 1.00 90.31 223 GLU A CA 1
ATOM 1704 C C . GLU A 1 223 ? 15.940 7.171 -21.622 1.00 90.31 223 GLU A C 1
ATOM 1706 O O . GLU A 1 223 ? 15.130 6.276 -21.390 1.00 90.31 223 GLU A O 1
ATOM 1711 N N . ALA A 1 224 ? 15.919 7.849 -22.774 1.00 88.62 224 ALA A N 1
ATOM 1712 C CA . ALA A 1 224 ? 14.921 7.601 -23.812 1.00 88.62 224 ALA A CA 1
ATOM 1713 C C . ALA A 1 224 ? 15.039 6.201 -24.449 1.00 88.62 224 ALA A C 1
ATOM 1715 O O . ALA A 1 224 ? 14.029 5.594 -24.807 1.00 88.62 224 ALA A O 1
ATOM 1716 N N . LEU A 1 225 ? 16.260 5.682 -24.611 1.00 88.00 225 LEU A N 1
ATOM 1717 C CA . LEU A 1 225 ? 16.507 4.364 -25.199 1.00 88.00 225 LEU A CA 1
ATOM 1718 C C . LEU A 1 225 ? 16.251 3.211 -24.220 1.00 88.00 225 LEU A C 1
ATOM 1720 O O . LEU A 1 225 ? 15.846 2.140 -24.663 1.00 88.00 225 LEU A O 1
ATOM 1724 N N . THR A 1 226 ? 16.505 3.411 -22.925 1.00 86.81 226 THR A N 1
ATOM 1725 C CA . THR A 1 226 ? 16.448 2.361 -21.892 1.00 86.81 226 THR A CA 1
ATOM 1726 C C . THR A 1 226 ? 15.243 2.484 -20.957 1.00 86.81 226 THR A C 1
ATOM 1728 O O . THR A 1 226 ? 15.156 1.746 -19.980 1.00 86.81 226 THR A O 1
ATOM 1731 N N . GLY A 1 227 ? 14.339 3.432 -21.210 1.00 84.38 227 GLY A N 1
ATOM 1732 C CA . GLY A 1 227 ? 13.130 3.633 -20.414 1.00 84.38 227 GLY A CA 1
ATOM 1733 C C . GLY A 1 227 ? 12.143 2.461 -20.493 1.00 84.38 227 GLY A C 1
ATOM 1734 O O . GLY A 1 227 ? 12.141 1.676 -21.440 1.00 84.38 227 GLY A O 1
ATOM 1735 N N . GLU A 1 228 ? 11.249 2.373 -19.504 1.00 75.56 228 GLU A N 1
ATOM 1736 C CA . GLU A 1 228 ? 10.315 1.245 -19.318 1.00 75.56 228 GLU A CA 1
ATOM 1737 C C . GLU A 1 228 ? 9.345 1.011 -20.491 1.00 75.56 228 GLU A C 1
ATOM 1739 O O . GLU A 1 228 ? 8.852 -0.100 -20.671 1.00 75.56 228 GLU A O 1
ATOM 1744 N N . ALA A 1 229 ? 9.081 2.030 -21.317 1.00 72.62 229 ALA A N 1
ATOM 1745 C CA . ALA A 1 229 ? 8.176 1.928 -22.466 1.00 72.62 229 ALA A CA 1
ATOM 1746 C C . ALA A 1 229 ? 8.797 1.248 -23.712 1.00 72.62 229 ALA A C 1
ATOM 1748 O O . ALA A 1 229 ? 8.128 1.125 -24.738 1.00 72.62 229 ALA A O 1
ATOM 1749 N N . GLY A 1 230 ? 10.037 0.753 -23.622 1.00 63.66 230 GLY A N 1
ATOM 1750 C CA . GLY A 1 230 ? 10.707 0.012 -24.695 1.00 63.66 230 GLY A CA 1
ATOM 1751 C C . GLY A 1 230 ? 11.466 0.909 -25.682 1.00 63.66 230 GLY A C 1
ATOM 1752 O O . GLY A 1 230 ? 11.629 2.104 -25.436 1.00 63.66 230 GLY A O 1
ATOM 1753 N N . PRO A 1 231 ? 11.994 0.355 -26.791 1.00 62.31 231 PRO A N 1
ATOM 1754 C CA . PRO A 1 231 ? 12.902 1.087 -27.667 1.00 62.31 231 PRO A CA 1
ATOM 1755 C C . PRO A 1 231 ? 12.184 2.217 -28.415 1.00 62.31 231 PRO A C 1
ATOM 1757 O O . PRO A 1 231 ? 11.383 1.984 -29.322 1.00 62.31 231 PRO A O 1
ATOM 1760 N N . HIS A 1 232 ? 12.517 3.458 -28.062 1.00 70.38 232 HIS A N 1
ATOM 1761 C CA . HIS A 1 232 ? 12.038 4.653 -28.751 1.00 70.38 232 HIS A CA 1
ATOM 1762 C C . HIS A 1 232 ? 12.928 5.000 -29.948 1.00 70.38 232 HIS A C 1
ATOM 1764 O O . HIS A 1 232 ? 14.149 4.832 -29.926 1.00 70.38 232 HIS A O 1
ATOM 1770 N N . LEU A 1 233 ? 12.320 5.567 -30.993 1.00 82.88 233 LEU A N 1
ATOM 1771 C CA . LEU A 1 233 ? 13.068 6.223 -32.060 1.00 82.88 233 LEU A CA 1
ATOM 1772 C C . LEU A 1 233 ? 13.617 7.556 -31.538 1.00 82.88 233 LEU A C 1
ATOM 1774 O O . LEU A 1 233 ? 12.861 8.509 -31.352 1.00 82.88 233 LEU A O 1
ATOM 1778 N N . VAL A 1 234 ? 14.935 7.638 -31.346 1.00 86.81 234 VAL A N 1
ATOM 1779 C CA . VAL A 1 234 ? 15.605 8.869 -30.906 1.00 86.81 234 VAL A CA 1
ATOM 1780 C C . VAL A 1 234 ? 16.350 9.523 -32.068 1.00 86.81 234 VAL A C 1
ATOM 1782 O O . VAL A 1 234 ? 17.208 8.913 -32.705 1.00 86.81 234 VAL A O 1
ATOM 1785 N N . GLY A 1 235 ? 16.036 10.792 -32.334 1.00 88.69 235 GLY A N 1
ATOM 1786 C CA . GLY A 1 235 ? 16.704 11.608 -33.347 1.00 88.69 235 GLY A CA 1
ATOM 1787 C C . GLY A 1 235 ? 17.610 12.668 -32.725 1.00 88.69 235 GLY A C 1
ATOM 1788 O O . GLY A 1 235 ? 17.146 13.519 -31.972 1.00 88.69 235 GLY A O 1
ATOM 1789 N N . LEU A 1 236 ? 18.897 12.669 -33.084 1.00 88.44 236 LEU A N 1
ATOM 1790 C CA . LEU A 1 236 ? 19.813 13.765 -32.751 1.00 88.44 236 LEU A CA 1
ATOM 1791 C C . LEU A 1 236 ? 19.720 14.859 -33.820 1.00 88.44 236 LEU A C 1
ATOM 1793 O O . LEU A 1 236 ? 20.102 14.640 -34.971 1.00 88.44 236 LEU A O 1
ATOM 1797 N N . VAL A 1 237 ? 19.259 16.051 -33.439 1.00 87.81 237 VAL A N 1
ATOM 1798 C CA . VAL A 1 237 ? 19.088 17.200 -34.344 1.00 87.81 237 VAL A CA 1
ATOM 1799 C C . VAL A 1 237 ? 20.014 18.343 -33.929 1.00 87.81 237 VAL A C 1
ATOM 1801 O O . VAL A 1 237 ? 20.271 18.562 -32.750 1.00 87.81 237 VAL A O 1
ATOM 1804 N N . GLY A 1 238 ? 20.560 19.055 -34.912 1.00 87.88 238 GLY A N 1
ATOM 1805 C CA . GLY A 1 238 ? 21.413 20.222 -34.695 1.00 87.88 238 GLY A CA 1
ATOM 1806 C C . GLY A 1 238 ? 22.240 20.558 -35.928 1.00 87.88 238 GLY A C 1
ATOM 1807 O O . GLY A 1 238 ? 22.262 19.789 -36.896 1.00 87.88 238 GLY A O 1
ATOM 1808 N N . ASP A 1 239 ? 22.966 21.668 -35.870 1.00 88.88 239 ASP A N 1
ATOM 1809 C CA . ASP A 1 239 ? 23.756 22.175 -36.992 1.00 88.88 239 ASP A CA 1
ATOM 1810 C C . ASP A 1 239 ? 24.882 21.224 -37.429 1.00 88.88 239 ASP A C 1
ATOM 1812 O O . ASP A 1 239 ? 25.254 20.250 -36.750 1.00 88.88 239 ASP A O 1
ATOM 1816 N N . SER A 1 240 ? 25.438 21.492 -38.611 1.00 83.50 240 SER A N 1
ATOM 1817 C CA . SER A 1 240 ? 26.651 20.816 -39.073 1.00 83.50 240 SER A CA 1
ATOM 1818 C C . SER A 1 240 ? 27.796 21.038 -38.078 1.00 83.50 240 SER A C 1
ATOM 1820 O O . SER A 1 240 ? 27.935 22.113 -37.505 1.00 83.50 240 SER A O 1
ATOM 1822 N N . GLY A 1 241 ? 28.600 20.004 -37.821 1.00 84.00 241 GLY A N 1
ATOM 1823 C CA . GLY A 1 241 ? 29.693 20.076 -36.843 1.00 84.00 241 GLY A CA 1
ATOM 1824 C C . GLY A 1 241 ? 29.274 19.979 -35.369 1.00 84.00 241 GLY A C 1
ATOM 1825 O O . GLY A 1 241 ? 30.141 19.851 -34.512 1.00 84.00 241 GLY A O 1
ATOM 1826 N N . ALA A 1 242 ? 27.976 19.918 -35.043 1.00 85.69 242 ALA A N 1
ATOM 1827 C CA . ALA A 1 242 ? 27.496 19.823 -33.656 1.00 85.69 242 ALA A CA 1
ATOM 1828 C C . ALA A 1 242 ? 27.861 18.512 -32.916 1.00 85.69 242 ALA A C 1
ATOM 1830 O O . ALA A 1 242 ? 27.497 18.342 -31.756 1.00 85.69 242 ALA A O 1
ATOM 1831 N N . GLY A 1 243 ? 28.558 17.571 -33.564 1.00 87.38 243 GLY A N 1
ATOM 1832 C CA . GLY A 1 243 ? 29.028 16.336 -32.928 1.00 87.38 243 GLY A CA 1
ATOM 1833 C C . GLY A 1 243 ? 27.991 15.212 -32.828 1.00 87.38 243 GLY A C 1
ATOM 1834 O O . GLY A 1 243 ? 28.207 14.273 -32.074 1.00 87.38 243 GLY A O 1
ATOM 1835 N N . LYS A 1 244 ? 26.893 15.258 -33.598 1.00 89.94 244 LYS A N 1
ATOM 1836 C CA . LYS A 1 244 ? 25.822 14.234 -33.582 1.00 89.94 244 LYS A CA 1
ATOM 1837 C C . LYS A 1 244 ? 26.346 12.808 -33.783 1.00 89.94 244 LYS A C 1
ATOM 1839 O O . LYS A 1 244 ? 26.042 11.917 -33.003 1.00 89.94 244 LYS A O 1
ATOM 1844 N N . THR A 1 245 ? 27.179 12.610 -34.804 1.00 88.25 245 THR A N 1
ATOM 1845 C CA . THR A 1 245 ? 27.795 11.310 -35.112 1.00 88.25 245 THR A CA 1
ATOM 1846 C C . THR A 1 245 ? 28.714 10.831 -33.990 1.00 88.25 245 THR A C 1
ATOM 1848 O O . THR A 1 245 ? 28.751 9.643 -33.689 1.00 88.25 245 THR A O 1
ATOM 1851 N N . THR A 1 246 ? 29.425 11.758 -33.345 1.00 89.56 246 THR A N 1
ATOM 1852 C CA . THR A 1 246 ? 30.273 11.455 -32.190 1.00 89.56 246 THR A CA 1
ATOM 1853 C C . THR A 1 246 ? 29.436 11.032 -30.989 1.00 89.56 246 THR A C 1
ATOM 1855 O O . THR A 1 246 ? 29.736 10.006 -30.394 1.00 89.56 246 THR A O 1
ATOM 1858 N N . ALA A 1 247 ? 28.361 11.760 -30.675 1.00 90.62 247 ALA A N 1
ATOM 1859 C CA . ALA A 1 247 ? 27.448 11.403 -29.590 1.00 90.62 247 ALA A CA 1
ATOM 1860 C C . ALA A 1 247 ? 26.806 10.026 -29.828 1.00 90.62 247 ALA A C 1
ATOM 1862 O O . ALA A 1 247 ? 26.842 9.168 -28.954 1.00 90.62 247 ALA A O 1
ATOM 1863 N N . ALA A 1 248 ? 26.316 9.765 -31.044 1.00 90.75 248 ALA A N 1
ATOM 1864 C CA . ALA A 1 248 ? 25.791 8.452 -31.420 1.00 90.75 248 ALA A CA 1
ATOM 1865 C C . ALA A 1 248 ? 26.841 7.337 -31.263 1.00 90.75 248 ALA A C 1
ATOM 1867 O O . ALA A 1 248 ? 26.535 6.268 -30.744 1.00 90.75 248 ALA A O 1
ATOM 1868 N N . SER A 1 249 ? 28.092 7.586 -31.656 1.00 90.44 249 SER A N 1
ATOM 1869 C CA . SER A 1 249 ? 29.174 6.621 -31.458 1.00 90.44 249 SER A CA 1
ATOM 1870 C C . SER A 1 249 ? 29.488 6.370 -29.983 1.00 90.44 249 SER A C 1
ATOM 1872 O O . SER A 1 249 ? 29.780 5.233 -29.618 1.00 90.44 249 SER A O 1
ATOM 1874 N N . GLU A 1 250 ? 29.485 7.407 -29.147 1.00 91.06 250 GLU A N 1
ATOM 1875 C CA . GLU A 1 250 ? 29.727 7.256 -27.711 1.00 91.06 250 GLU A CA 1
ATOM 1876 C C . GLU A 1 250 ? 28.577 6.494 -27.036 1.00 91.06 250 GLU A C 1
ATOM 1878 O O . GLU A 1 250 ? 28.832 5.686 -26.146 1.00 91.06 250 GLU A O 1
ATOM 1883 N N . LEU A 1 251 ? 27.333 6.672 -27.500 1.00 91.75 251 LEU A N 1
ATOM 1884 C CA . LEU A 1 251 ? 26.157 5.973 -26.971 1.00 91.75 251 LEU A CA 1
ATOM 1885 C C . LEU A 1 251 ? 26.270 4.473 -27.215 1.00 91.75 251 LEU A C 1
ATOM 1887 O O . LEU A 1 251 ? 26.059 3.679 -26.307 1.00 91.75 251 LEU A O 1
ATOM 1891 N N . VAL A 1 252 ? 26.689 4.091 -28.420 1.00 90.94 252 VAL A N 1
ATOM 1892 C CA . VAL A 1 252 ? 26.947 2.692 -28.782 1.00 90.94 252 VAL A CA 1
ATOM 1893 C C . VAL A 1 252 ? 28.088 2.084 -27.955 1.00 90.94 252 VAL A C 1
ATOM 1895 O O . VAL A 1 252 ? 28.085 0.887 -27.687 1.00 90.94 252 VAL A O 1
ATOM 1898 N N . GLY A 1 253 ? 29.057 2.894 -27.519 1.00 89.31 253 GLY A N 1
ATOM 1899 C CA . GLY A 1 253 ? 30.124 2.463 -26.614 1.00 89.31 253 GLY A CA 1
ATOM 1900 C C . GLY A 1 253 ? 29.700 2.342 -25.144 1.00 89.31 253 GLY A C 1
ATOM 1901 O O . GLY A 1 253 ? 30.418 1.714 -24.364 1.00 89.31 253 GLY A O 1
ATOM 1902 N N . SER A 1 254 ? 28.559 2.919 -24.755 1.00 90.88 254 SER A N 1
ATOM 1903 C CA . SER A 1 254 ? 28.075 2.923 -23.373 1.00 90.88 254 SER A CA 1
ATOM 1904 C C . SER A 1 254 ? 27.683 1.524 -22.910 1.00 90.88 254 SER A C 1
ATOM 1906 O O . SER A 1 254 ? 26.921 0.823 -23.575 1.00 90.88 254 SER A O 1
ATOM 1908 N N . ASN A 1 255 ? 28.154 1.133 -21.724 1.00 90.69 255 ASN A N 1
ATOM 1909 C CA . ASN A 1 255 ? 27.776 -0.141 -21.110 1.00 90.69 255 ASN A CA 1
ATOM 1910 C C . ASN A 1 255 ? 26.262 -0.248 -20.908 1.00 90.69 255 ASN A C 1
ATOM 1912 O O . ASN A 1 255 ? 25.699 -1.290 -21.208 1.00 90.69 255 ASN A O 1
ATOM 1916 N N . VAL A 1 256 ? 25.614 0.839 -20.480 1.00 89.81 256 VAL A N 1
ATOM 1917 C CA . VAL A 1 256 ? 24.174 0.862 -20.181 1.00 89.81 256 VAL A CA 1
ATOM 1918 C C . VAL A 1 256 ? 23.355 0.535 -21.431 1.00 89.81 256 VAL A C 1
ATOM 1920 O O . VAL A 1 256 ? 22.465 -0.311 -21.402 1.00 89.81 256 VAL A O 1
ATOM 1923 N N . VAL A 1 257 ? 23.712 1.143 -22.565 1.00 89.81 257 VAL A N 1
ATOM 1924 C CA . VAL A 1 257 ? 23.065 0.881 -23.857 1.00 89.81 257 VAL A CA 1
ATOM 1925 C C . VAL A 1 257 ? 23.369 -0.545 -24.318 1.00 89.81 257 VAL A C 1
ATOM 1927 O O . VAL A 1 257 ? 22.461 -1.289 -24.662 1.00 89.81 257 VAL A O 1
ATOM 1930 N N . ARG A 1 258 ? 24.632 -0.978 -24.269 1.00 91.31 258 ARG A N 1
ATOM 1931 C CA . ARG A 1 258 ? 25.031 -2.329 -24.706 1.00 91.31 258 ARG A CA 1
ATOM 1932 C C . ARG A 1 258 ? 24.419 -3.457 -23.872 1.00 91.31 258 ARG A C 1
ATOM 1934 O O . ARG A 1 258 ? 24.267 -4.559 -24.386 1.00 91.31 258 ARG A O 1
ATOM 1941 N N . GLU A 1 259 ? 24.111 -3.200 -22.607 1.00 89.06 259 GLU A N 1
ATOM 1942 C CA . GLU A 1 259 ? 23.390 -4.121 -21.723 1.00 89.06 259 GLU A CA 1
ATOM 1943 C C . GLU A 1 259 ? 21.895 -4.129 -22.045 1.00 89.06 259 GLU A C 1
ATOM 1945 O O . GLU A 1 259 ? 21.299 -5.195 -22.165 1.00 89.06 259 GLU A O 1
ATOM 1950 N N . SER A 1 260 ? 21.305 -2.953 -22.268 1.00 87.38 260 SER A N 1
ATOM 1951 C CA . SER A 1 260 ? 19.876 -2.819 -22.587 1.00 87.38 260 SER A CA 1
ATOM 1952 C C . SER A 1 260 ? 19.518 -3.400 -23.959 1.00 87.38 260 SER A C 1
ATOM 1954 O O . SER A 1 260 ? 18.415 -3.896 -24.153 1.00 87.38 260 SER A O 1
ATOM 1956 N N . PHE A 1 261 ? 20.466 -3.386 -24.899 1.00 87.75 261 PHE A N 1
ATOM 1957 C CA . PHE A 1 261 ? 20.339 -3.961 -26.240 1.00 87.75 261 PHE A CA 1
ATOM 1958 C C . PHE A 1 261 ? 21.221 -5.203 -26.396 1.00 87.75 261 PHE A C 1
ATOM 1960 O O . PHE A 1 261 ? 22.014 -5.290 -27.331 1.00 87.75 261 PHE A O 1
ATOM 1967 N N . SER A 1 262 ? 21.112 -6.155 -25.463 1.00 86.56 262 SER A N 1
ATOM 1968 C CA . SER A 1 262 ? 21.993 -7.335 -25.391 1.00 86.56 262 SER A CA 1
ATOM 1969 C C . SER A 1 262 ? 21.981 -8.243 -26.631 1.00 86.56 262 SER A C 1
ATOM 1971 O O . SER A 1 262 ? 22.964 -8.949 -26.879 1.00 86.56 262 SER A O 1
ATOM 1973 N N . ASP A 1 263 ? 20.917 -8.180 -27.436 1.00 82.88 263 ASP A N 1
ATOM 1974 C CA . ASP A 1 263 ? 20.766 -8.953 -28.675 1.00 82.88 263 ASP A CA 1
ATOM 1975 C C . ASP A 1 263 ? 21.672 -8.439 -29.805 1.00 82.88 263 ASP A C 1
ATOM 1977 O O . ASP A 1 263 ? 22.052 -9.192 -30.701 1.00 82.88 263 ASP A O 1
ATOM 1981 N N . GLY A 1 264 ? 22.090 -7.171 -29.743 1.00 85.38 264 GLY A N 1
ATOM 1982 C CA . GLY A 1 264 ? 23.022 -6.585 -30.699 1.00 85.38 264 GLY A CA 1
ATOM 1983 C C . GLY A 1 264 ? 22.732 -5.122 -31.020 1.00 85.38 264 GLY A C 1
ATOM 1984 O O . GLY A 1 264 ? 21.621 -4.623 -30.865 1.00 85.38 264 GLY A O 1
ATOM 1985 N N . ILE A 1 265 ? 23.755 -4.429 -31.523 1.00 89.44 265 ILE A N 1
ATOM 1986 C CA . ILE A 1 265 ? 23.649 -3.055 -32.022 1.00 89.44 265 ILE A CA 1
ATOM 1987 C C . ILE A 1 265 ? 24.206 -3.020 -33.444 1.00 89.44 265 ILE A C 1
ATOM 1989 O O . ILE A 1 265 ? 25.279 -3.560 -33.710 1.00 89.44 265 ILE A O 1
ATOM 1993 N N . VAL A 1 266 ? 23.504 -2.349 -34.361 1.00 86.25 266 VAL A N 1
ATOM 1994 C CA . VAL A 1 266 ? 23.933 -2.186 -35.758 1.00 86.25 266 VAL A CA 1
ATOM 1995 C C . VAL A 1 266 ? 24.173 -0.712 -36.067 1.00 86.25 266 VAL A C 1
ATOM 1997 O O . VAL A 1 266 ? 23.353 0.145 -35.750 1.00 86.25 266 VAL A O 1
ATOM 2000 N N . TRP A 1 267 ? 25.294 -0.414 -36.728 1.00 86.81 267 TRP A N 1
ATOM 2001 C CA . TRP A 1 267 ? 25.630 0.932 -37.189 1.00 86.81 267 TRP A CA 1
ATOM 2002 C C . TRP A 1 267 ? 25.440 1.055 -38.702 1.00 86.81 267 TRP A C 1
ATOM 2004 O O . TRP A 1 267 ? 26.147 0.414 -39.484 1.00 86.81 267 TRP A O 1
ATOM 2014 N N . LEU A 1 268 ? 24.505 1.908 -39.127 1.00 80.69 268 LEU A N 1
ATOM 2015 C CA . LEU A 1 268 ? 24.186 2.131 -40.538 1.00 80.69 268 LEU A CA 1
ATOM 2016 C C . LEU A 1 268 ? 24.493 3.576 -40.933 1.00 80.69 268 LEU A C 1
ATOM 2018 O O . LEU A 1 268 ? 23.875 4.519 -40.445 1.00 80.69 268 LEU A O 1
ATOM 2022 N N . ALA A 1 269 ? 25.428 3.758 -41.866 1.00 75.12 269 ALA A N 1
ATOM 2023 C CA . ALA A 1 269 ? 25.607 5.047 -42.519 1.00 75.12 269 ALA A CA 1
ATOM 2024 C C . ALA A 1 269 ? 24.484 5.250 -43.545 1.00 75.12 269 ALA A C 1
ATOM 2026 O O . ALA A 1 269 ? 24.282 4.403 -44.413 1.00 75.12 269 ALA A O 1
ATOM 2027 N N . VAL A 1 270 ? 23.788 6.382 -43.466 1.00 68.81 270 VAL A N 1
ATOM 2028 C CA . VAL A 1 270 ? 22.769 6.811 -44.434 1.00 68.81 270 VAL A CA 1
ATOM 2029 C C . VAL A 1 270 ? 23.335 8.041 -45.156 1.00 68.81 270 VAL A C 1
ATOM 2031 O O . VAL A 1 270 ? 23.867 8.927 -44.489 1.00 68.81 270 VAL A O 1
ATOM 2034 N N . ASN A 1 271 ? 23.257 8.089 -46.495 1.00 65.50 271 ASN A N 1
ATOM 2035 C CA . ASN A 1 271 ? 23.801 9.110 -47.428 1.00 65.50 271 ASN A CA 1
ATOM 2036 C C . ASN A 1 271 ? 25.121 8.754 -48.152 1.00 65.50 271 ASN A C 1
ATOM 2038 O O . ASN A 1 271 ? 25.248 7.644 -48.655 1.00 65.50 271 ASN A O 1
ATOM 2042 N N . TYR A 1 272 ? 26.053 9.697 -48.357 1.00 52.94 272 TYR A N 1
ATOM 2043 C CA . TYR A 1 272 ? 27.159 9.559 -49.324 1.00 52.94 272 TYR A CA 1
ATOM 2044 C C . TYR A 1 272 ? 28.020 8.308 -49.036 1.00 52.94 272 TYR A C 1
ATOM 2046 O O . TYR A 1 272 ? 28.672 8.217 -48.001 1.00 52.94 272 TYR A O 1
ATOM 2054 N N . GLY A 1 273 ? 27.979 7.317 -49.938 1.00 57.56 273 GLY A N 1
ATOM 2055 C CA . GLY A 1 273 ? 28.609 5.994 -49.766 1.00 57.56 273 GLY A CA 1
ATOM 2056 C C . GLY A 1 273 ? 27.681 4.871 -49.263 1.00 57.56 273 GLY A C 1
ATOM 2057 O O . GLY A 1 273 ? 28.014 3.695 -49.412 1.00 57.56 273 GLY A O 1
ATOM 2058 N N . ALA A 1 274 ? 26.490 5.198 -48.756 1.00 58.00 274 ALA A N 1
ATOM 2059 C CA . ALA A 1 274 ? 25.482 4.251 -48.271 1.00 58.00 274 ALA A CA 1
ATOM 2060 C C . ALA A 1 274 ? 24.741 3.524 -49.397 1.00 58.00 274 ALA A C 1
ATOM 2062 O O . ALA A 1 274 ? 24.409 2.355 -49.236 1.00 58.00 274 ALA A O 1
ATOM 2063 N N . ASN A 1 275 ? 24.538 4.160 -50.558 1.00 58.75 275 ASN A N 1
ATOM 2064 C CA . ASN A 1 275 ? 23.750 3.587 -51.662 1.00 58.75 275 ASN A CA 1
ATOM 2065 C C . ASN A 1 275 ? 24.252 2.209 -52.133 1.00 58.75 275 ASN A C 1
ATOM 2067 O O . ASN A 1 275 ? 23.467 1.412 -52.632 1.00 58.75 275 ASN A O 1
ATOM 2071 N N . LYS A 1 276 ? 25.546 1.904 -51.948 1.00 62.12 276 LYS A N 1
ATOM 2072 C CA . LYS A 1 276 ? 26.122 0.596 -52.301 1.00 62.12 276 LYS A CA 1
ATOM 2073 C C . LYS A 1 276 ? 25.976 -0.464 -51.202 1.00 62.12 276 LYS A C 1
ATOM 2075 O O . LYS A 1 276 ? 25.981 -1.646 -51.518 1.00 62.12 276 LYS A O 1
ATOM 2080 N N . ARG A 1 277 ? 25.884 -0.065 -49.926 1.00 63.16 277 ARG A N 1
ATOM 2081 C CA . ARG A 1 277 ? 25.927 -0.977 -48.759 1.00 63.16 277 ARG A CA 1
ATOM 2082 C C . ARG A 1 277 ? 24.593 -1.116 -48.030 1.00 63.16 277 ARG A C 1
ATOM 2084 O O . ARG A 1 277 ? 24.366 -2.134 -47.380 1.00 63.16 277 ARG A O 1
ATOM 2091 N N . LEU A 1 278 ? 23.716 -0.121 -48.133 1.00 69.75 278 LEU A N 1
ATOM 2092 C CA . LEU A 1 278 ? 22.419 -0.111 -47.467 1.00 69.75 278 LEU A CA 1
ATOM 2093 C C . LEU A 1 278 ? 21.519 -1.267 -47.941 1.00 69.75 278 LEU A C 1
ATOM 2095 O O . LEU A 1 278 ? 20.999 -1.959 -47.070 1.00 69.75 278 LEU A O 1
ATOM 2099 N N . PRO A 1 279 ? 21.406 -1.586 -49.252 1.00 72.50 279 PRO A N 1
ATOM 2100 C CA . PRO A 1 279 ? 20.606 -2.733 -49.688 1.00 72.50 279 PRO A CA 1
ATOM 2101 C C . PRO A 1 279 ? 21.113 -4.067 -49.123 1.00 72.50 279 PRO A C 1
ATOM 2103 O O . PRO A 1 279 ? 20.323 -4.873 -48.643 1.00 72.50 279 PRO A O 1
ATOM 2106 N N . SER A 1 280 ? 22.435 -4.286 -49.106 1.00 71.19 280 SER A N 1
ATOM 2107 C CA . SER A 1 280 ? 23.024 -5.509 -48.542 1.00 71.19 280 SER A CA 1
ATOM 2108 C C . SER A 1 280 ? 22.845 -5.615 -47.027 1.00 71.19 280 SER A C 1
ATOM 2110 O O . SER A 1 280 ? 22.605 -6.706 -46.523 1.00 71.19 280 SER A O 1
ATOM 2112 N N . LEU A 1 281 ? 22.930 -4.493 -46.304 1.00 70.06 281 LEU A N 1
ATOM 2113 C CA . LEU A 1 281 ? 22.745 -4.455 -44.851 1.00 70.06 281 LEU A CA 1
ATOM 2114 C C . LEU A 1 281 ? 21.279 -4.654 -44.464 1.00 70.06 281 LEU A C 1
ATOM 2116 O O . LEU A 1 281 ? 20.999 -5.385 -43.521 1.00 70.06 281 LEU A O 1
ATOM 2120 N N . MET A 1 282 ? 20.345 -4.070 -45.217 1.00 75.94 282 MET A N 1
ATOM 2121 C CA . MET A 1 282 ? 18.914 -4.318 -45.030 1.00 75.94 282 MET A CA 1
ATOM 2122 C C . MET A 1 282 ? 18.556 -5.775 -45.312 1.00 75.94 282 MET A C 1
ATOM 2124 O O . MET A 1 282 ? 17.791 -6.365 -44.558 1.00 75.94 282 MET A O 1
ATOM 2128 N N . LEU A 1 283 ? 19.166 -6.388 -46.332 1.00 77.06 283 LEU A N 1
ATOM 2129 C CA . LEU A 1 283 ? 18.996 -7.813 -46.609 1.00 77.06 283 LEU A CA 1
ATOM 2130 C C . LEU A 1 283 ? 19.577 -8.695 -45.490 1.00 77.06 283 LEU A C 1
ATOM 2132 O O . LEU A 1 283 ? 18.962 -9.690 -45.125 1.00 77.06 283 LEU A O 1
ATOM 2136 N N . GLN A 1 284 ? 20.740 -8.341 -44.933 1.00 73.62 284 GLN A N 1
ATOM 2137 C CA . GLN A 1 284 ? 21.327 -9.054 -43.791 1.00 73.62 284 GLN A CA 1
ATOM 2138 C C . GLN A 1 284 ? 20.470 -8.927 -42.530 1.00 73.62 284 GLN A C 1
ATOM 2140 O O . GLN A 1 284 ? 20.227 -9.930 -41.871 1.00 73.62 284 GLN A O 1
ATOM 2145 N N . L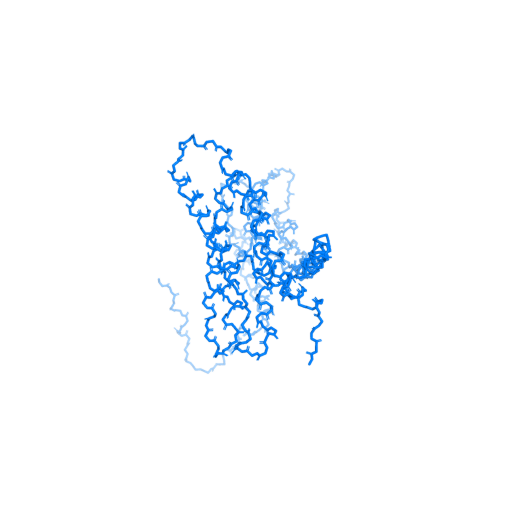EU A 1 285 ? 19.966 -7.729 -42.227 1.00 74.88 285 LEU A N 1
ATOM 2146 C CA . LEU A 1 285 ? 19.034 -7.503 -41.122 1.00 74.88 285 LEU A CA 1
ATOM 2147 C C . LEU A 1 285 ? 17.744 -8.304 -41.306 1.00 74.88 285 LEU A C 1
ATOM 2149 O O . LEU A 1 285 ? 17.322 -8.985 -40.381 1.00 74.88 285 LEU A O 1
ATOM 2153 N N . ALA A 1 286 ? 17.162 -8.297 -42.506 1.00 76.81 286 ALA A N 1
ATOM 2154 C CA . ALA A 1 286 ? 15.975 -9.091 -42.807 1.00 76.81 286 ALA A CA 1
ATOM 2155 C C . ALA A 1 286 ? 16.220 -10.600 -42.637 1.00 76.81 286 ALA A C 1
ATOM 2157 O O . ALA A 1 286 ? 15.344 -11.300 -42.140 1.00 76.81 286 ALA A O 1
ATOM 2158 N N . ARG A 1 287 ? 17.410 -11.102 -43.005 1.00 75.06 287 ARG A N 1
ATOM 2159 C CA . ARG A 1 287 ? 17.796 -12.507 -42.793 1.00 75.06 287 ARG A CA 1
ATOM 2160 C C . ARG A 1 287 ? 17.962 -12.846 -41.318 1.00 75.06 287 ARG A C 1
ATOM 2162 O O . ARG A 1 287 ? 17.362 -13.816 -40.886 1.00 75.06 287 ARG A O 1
ATOM 2169 N N . MET A 1 288 ? 18.688 -12.028 -40.554 1.00 69.12 288 MET A N 1
ATOM 2170 C CA . MET A 1 288 ? 18.848 -12.243 -39.111 1.00 69.12 288 MET A CA 1
ATOM 2171 C C . MET A 1 288 ? 17.496 -12.236 -38.395 1.00 69.12 288 MET A C 1
ATOM 2173 O O . MET A 1 288 ? 17.219 -13.133 -37.616 1.00 69.12 288 MET A O 1
ATOM 2177 N N . VAL A 1 289 ? 16.609 -11.295 -38.733 1.00 74.81 289 VAL A N 1
ATOM 2178 C CA . VAL A 1 289 ? 15.246 -11.242 -38.181 1.00 74.81 289 VAL A CA 1
ATOM 2179 C C . VAL A 1 289 ? 14.425 -12.472 -38.587 1.00 74.81 289 VAL A C 1
ATOM 2181 O O . VAL A 1 289 ? 13.688 -13.014 -37.771 1.00 74.81 289 VAL A O 1
ATOM 2184 N N . HIS A 1 290 ? 14.542 -12.941 -39.830 1.00 71.94 290 HIS A N 1
ATOM 2185 C CA . HIS A 1 290 ? 13.839 -14.143 -40.288 1.00 71.94 290 HIS A CA 1
ATOM 2186 C C . HIS A 1 290 ? 14.345 -15.425 -39.605 1.00 71.94 290 HIS A C 1
ATOM 2188 O O . HIS A 1 290 ? 13.545 -16.304 -39.281 1.00 71.94 290 HIS A O 1
ATOM 2194 N N . GLU A 1 291 ? 15.656 -15.519 -39.377 1.00 71.75 291 GLU A N 1
ATOM 2195 C CA . GLU A 1 291 ? 16.314 -16.638 -38.700 1.00 71.75 291 GLU A CA 1
ATOM 2196 C C . GLU A 1 291 ? 15.996 -16.650 -37.192 1.00 71.75 291 GLU A C 1
ATOM 2198 O O . GLU A 1 291 ? 15.598 -17.697 -36.683 1.00 71.75 291 GLU A O 1
ATOM 2203 N N . ASP A 1 292 ? 16.044 -15.502 -36.503 1.00 64.38 292 ASP A N 1
ATOM 2204 C CA . ASP A 1 292 ? 15.715 -15.379 -35.068 1.00 64.38 292 ASP A CA 1
ATOM 2205 C C . ASP A 1 292 ? 14.222 -15.583 -34.772 1.00 64.38 292 ASP A C 1
ATOM 2207 O O . ASP A 1 292 ? 13.862 -16.181 -33.760 1.00 64.38 292 ASP A O 1
ATOM 2211 N N . ILE A 1 293 ? 13.328 -15.144 -35.666 1.00 64.94 293 ILE A N 1
ATOM 2212 C CA . ILE A 1 293 ? 11.876 -15.387 -35.543 1.00 64.94 293 ILE A CA 1
ATOM 2213 C C . ILE A 1 293 ? 11.517 -16.832 -35.974 1.00 64.94 293 ILE A C 1
ATOM 2215 O O . ILE A 1 293 ? 10.358 -17.251 -35.938 1.00 64.94 293 ILE A O 1
ATOM 2219 N N . GLY A 1 294 ? 12.512 -17.645 -36.347 1.00 55.34 294 GLY A N 1
ATOM 2220 C CA . GLY A 1 294 ? 12.354 -19.078 -36.574 1.00 55.34 294 GLY A CA 1
ATOM 2221 C C . GLY A 1 294 ? 11.602 -19.424 -37.854 1.00 55.34 294 GLY A C 1
ATOM 2222 O O . GLY A 1 294 ? 10.803 -20.357 -37.851 1.00 55.34 294 GLY A O 1
ATOM 2223 N N . GLY A 1 295 ? 11.784 -18.666 -38.942 1.00 53.00 295 GLY A N 1
ATOM 2224 C CA . GLY A 1 295 ? 11.222 -18.998 -40.259 1.00 53.00 295 GLY A CA 1
ATOM 2225 C C . GLY A 1 295 ? 9.686 -19.078 -40.332 1.00 53.00 295 GLY A C 1
ATOM 2226 O O . GLY A 1 295 ? 9.140 -19.410 -41.380 1.00 53.00 295 GLY A O 1
ATOM 2227 N N . CYS A 1 296 ? 8.968 -18.769 -39.246 1.00 48.06 296 CYS A N 1
ATOM 2228 C CA . CYS A 1 296 ? 7.524 -18.991 -39.129 1.00 48.06 296 CYS A CA 1
ATOM 2229 C C . CYS A 1 296 ? 6.675 -17.862 -39.731 1.00 48.06 296 CYS A C 1
ATOM 2231 O O . CYS A 1 296 ? 5.460 -18.004 -39.852 1.00 48.06 296 CYS A O 1
ATOM 2233 N N . VAL A 1 297 ? 7.291 -16.757 -40.158 1.00 50.94 297 VAL A N 1
ATOM 2234 C CA . VAL A 1 297 ? 6.599 -15.681 -40.877 1.00 50.94 297 VAL A CA 1
ATOM 2235 C C . VAL A 1 297 ? 6.987 -15.758 -42.347 1.00 50.94 297 VAL A C 1
ATOM 2237 O O . VAL A 1 297 ? 7.927 -15.108 -42.799 1.00 50.94 297 VAL A O 1
ATOM 2240 N N . GLY A 1 298 ? 6.281 -16.611 -43.085 1.00 48.31 298 GLY A N 1
ATOM 2241 C CA . GLY A 1 298 ? 6.435 -16.732 -44.531 1.00 48.31 298 GLY A CA 1
ATOM 2242 C C . GLY A 1 298 ? 6.498 -18.171 -45.011 1.00 48.31 298 GLY A C 1
ATOM 2243 O O . GLY A 1 298 ? 7.476 -18.572 -45.637 1.00 48.31 298 GLY A O 1
ATOM 2244 N N . GLY A 1 299 ? 5.426 -18.937 -44.789 1.00 41.62 299 GLY A N 1
ATOM 2245 C CA . GLY A 1 299 ? 5.127 -20.028 -45.709 1.00 41.62 299 GLY A CA 1
ATOM 2246 C C . GLY A 1 299 ? 5.104 -19.437 -47.116 1.00 41.62 299 GLY A C 1
ATOM 2247 O O . GLY A 1 299 ? 4.293 -18.558 -47.404 1.00 41.62 299 GLY A O 1
ATOM 2248 N N . ARG A 1 300 ? 6.057 -19.851 -47.954 1.00 44.34 300 ARG A N 1
ATOM 2249 C CA . ARG A 1 300 ? 6.103 -19.499 -49.374 1.00 44.34 300 ARG A CA 1
ATOM 2250 C C . ARG A 1 300 ? 4.702 -19.791 -49.929 1.00 44.34 300 ARG A C 1
ATOM 2252 O O . ARG A 1 300 ? 4.267 -20.935 -49.789 1.00 44.34 300 ARG A O 1
ATOM 2259 N N . PRO A 1 301 ? 3.956 -18.806 -50.463 1.00 43.09 301 PRO A N 1
ATOM 2260 C CA . PRO A 1 301 ? 2.669 -19.109 -51.060 1.00 43.09 301 PRO A CA 1
ATOM 2261 C C . PRO A 1 301 ? 2.958 -20.099 -52.181 1.00 43.09 301 PRO A C 1
ATOM 2263 O O . PRO A 1 301 ? 3.737 -19.806 -53.090 1.00 43.09 301 PRO A O 1
ATOM 2266 N N . ASN A 1 302 ? 2.420 -21.311 -52.051 1.00 41.16 302 ASN A N 1
ATOM 2267 C CA . ASN A 1 302 ? 2.437 -22.267 -53.143 1.00 41.16 302 ASN A CA 1
ATOM 2268 C C . ASN A 1 302 ? 1.870 -21.550 -54.370 1.00 41.16 302 ASN A C 1
ATOM 2270 O O . ASN A 1 302 ? 0.887 -20.820 -54.251 1.00 41.16 302 ASN A O 1
ATOM 2274 N N . GLU A 1 303 ? 2.522 -21.739 -55.515 1.00 47.72 303 GLU A N 1
ATOM 2275 C CA . GLU A 1 303 ? 2.211 -21.165 -56.829 1.00 47.72 303 GLU A CA 1
ATOM 2276 C C . GLU A 1 303 ? 0.853 -21.656 -57.371 1.00 47.72 303 GLU A C 1
ATOM 2278 O O . GLU A 1 303 ? 0.746 -22.242 -58.442 1.00 47.72 303 GLU A O 1
ATOM 2283 N N . SER A 1 304 ? -0.213 -21.442 -56.611 1.00 48.38 304 SER A N 1
ATOM 2284 C CA . SER A 1 304 ? -1.566 -21.880 -56.901 1.00 48.38 304 SER A CA 1
ATOM 2285 C C . SER A 1 304 ? -2.494 -20.676 -56.803 1.00 48.38 304 SER A C 1
ATOM 2287 O O . SER A 1 304 ? -3.145 -20.475 -55.783 1.00 48.38 304 SER A O 1
ATOM 2289 N N . GLY A 1 305 ? -2.536 -19.916 -57.898 1.00 53.28 305 GLY A N 1
ATOM 2290 C CA . GLY A 1 305 ? -3.730 -19.211 -58.368 1.00 53.28 305 GLY A CA 1
ATOM 2291 C C . GLY A 1 305 ? -4.207 -18.008 -57.553 1.00 53.28 305 GLY A C 1
ATOM 2292 O O . GLY A 1 305 ? -4.781 -18.149 -56.483 1.00 53.28 305 GLY A O 1
ATOM 2293 N N . ASP A 1 306 ? -4.075 -16.835 -58.174 1.00 51.88 306 ASP A N 1
ATOM 2294 C CA . ASP A 1 306 ? -5.014 -15.711 -58.075 1.00 51.88 306 ASP A CA 1
ATOM 2295 C C . ASP A 1 306 ? -5.168 -14.988 -56.726 1.00 51.88 306 ASP A C 1
ATOM 2297 O O . ASP A 1 306 ? -6.184 -15.105 -56.046 1.00 51.88 306 ASP A O 1
ATOM 2301 N N . ASN A 1 307 ? -4.193 -14.129 -56.395 1.00 52.16 307 ASN A N 1
ATOM 2302 C CA . ASN A 1 307 ? -4.440 -12.709 -56.061 1.00 52.16 307 ASN A CA 1
ATOM 2303 C C . ASN A 1 307 ? -3.146 -12.007 -55.609 1.00 52.16 307 ASN A C 1
ATOM 2305 O O . ASN A 1 307 ? -2.878 -11.856 -54.417 1.00 52.16 307 ASN A O 1
ATOM 2309 N N . ALA A 1 308 ? -2.346 -11.530 -56.565 1.00 46.69 308 ALA A N 1
ATOM 2310 C CA . ALA A 1 308 ? -1.205 -10.655 -56.277 1.00 46.69 308 ALA A CA 1
ATOM 2311 C C . ALA A 1 308 ? -1.616 -9.181 -56.042 1.00 46.69 308 ALA A C 1
ATOM 2313 O O . ALA A 1 308 ? -0.829 -8.401 -55.510 1.00 46.69 308 ALA A O 1
ATOM 2314 N N . ASP A 1 309 ? -2.861 -8.806 -56.357 1.00 47.28 309 ASP A N 1
ATOM 2315 C CA . ASP A 1 309 ? -3.328 -7.410 -56.318 1.00 47.28 309 ASP A CA 1
ATOM 2316 C C . ASP A 1 309 ? -3.878 -6.955 -54.951 1.00 47.28 309 ASP A C 1
ATOM 2318 O O . ASP A 1 309 ? -4.242 -5.791 -54.776 1.00 47.28 309 ASP A O 1
ATOM 2322 N N . ALA A 1 310 ? -3.920 -7.834 -53.945 1.00 47.28 310 ALA A N 1
ATOM 2323 C CA . ALA A 1 310 ? -4.558 -7.531 -52.660 1.00 47.28 310 ALA A CA 1
ATOM 2324 C C . ALA A 1 310 ? -3.684 -6.736 -51.664 1.00 47.28 310 ALA A C 1
ATOM 2326 O O . ALA A 1 310 ? -4.215 -6.205 -50.692 1.00 47.28 310 ALA A O 1
ATOM 2327 N N . TYR A 1 311 ? -2.366 -6.618 -51.877 1.00 42.28 311 TYR A N 1
ATOM 2328 C CA . TYR A 1 311 ? -1.448 -6.106 -50.840 1.00 42.28 311 TYR A CA 1
ATOM 2329 C C . TYR A 1 311 ? -0.957 -4.660 -51.009 1.00 42.28 311 TYR A C 1
ATOM 2331 O O . TYR A 1 311 ? -0.249 -4.155 -50.140 1.00 42.28 311 TYR A O 1
ATOM 2339 N N . ILE A 1 312 ? -1.363 -3.948 -52.066 1.00 42.16 312 ILE A N 1
ATOM 2340 C CA . ILE A 1 312 ? -0.989 -2.535 -52.277 1.00 42.16 312 ILE A CA 1
ATOM 2341 C C . ILE A 1 312 ? -2.236 -1.646 -52.291 1.00 42.16 312 ILE A C 1
ATOM 2343 O O . ILE A 1 312 ? -2.477 -0.901 -53.233 1.00 42.16 312 ILE A O 1
ATOM 2347 N N . LYS A 1 313 ? -3.054 -1.698 -51.236 1.00 42.00 313 LYS A N 1
ATOM 2348 C CA . LYS A 1 313 ? -3.996 -0.612 -50.908 1.00 42.00 313 LYS A CA 1
ATOM 2349 C C . LYS A 1 313 ? -4.196 -0.491 -49.401 1.00 42.00 313 LYS A C 1
ATOM 2351 O O . LYS A 1 313 ? -5.233 -0.875 -48.877 1.00 42.00 313 LYS A O 1
ATOM 2356 N N . GLN A 1 314 ? -3.235 0.123 -48.712 1.00 32.97 314 GLN A N 1
ATOM 2357 C CA . GLN A 1 314 ? -3.556 0.889 -47.504 1.00 32.97 314 GLN A CA 1
ATOM 2358 C C . GLN A 1 314 ? -2.474 1.922 -47.168 1.00 32.97 314 GLN A C 1
ATOM 2360 O O . GLN A 1 314 ? -1.561 1.669 -46.390 1.00 32.97 314 GLN A O 1
ATOM 2365 N N . ARG A 1 315 ? -2.597 3.091 -47.805 1.00 30.25 315 ARG A N 1
ATOM 2366 C CA . ARG A 1 315 ? -2.515 4.447 -47.224 1.00 30.25 315 ARG A CA 1
ATOM 2367 C C . ARG A 1 315 ? -2.363 5.454 -48.367 1.00 30.25 315 ARG A C 1
ATOM 2369 O O . ARG A 1 315 ? -1.265 5.669 -48.872 1.00 30.25 315 ARG A O 1
ATOM 2376 N N . MET A 1 316 ? -3.494 6.021 -48.786 1.00 34.91 316 MET A N 1
ATOM 2377 C CA . MET A 1 316 ? -3.550 7.463 -49.036 1.00 34.91 316 MET A CA 1
ATOM 2378 C C . MET A 1 316 ? -3.829 8.134 -47.697 1.00 34.91 316 MET A C 1
ATOM 2380 O O . MET A 1 316 ? -4.581 7.515 -46.907 1.00 34.91 316 MET A O 1
#

Organism: Ectocarpus siliculosus (NCBI:txid2880)

Secondary structure (DSSP, 8-state):
----HHHHHHHHHHHHHHTTSHHHHHHHHH-STTS---HHHHHHHHHHHHHHHHHHH--TTHHHHHHHHHHHHHHHHHHHHHHHH-SSTTS----HHHHHHHHHHHHHHHHHHHHHH--S---THHHHHHHHHHHHHHHHHHHHHHHTTSS-TTS-HHHHHHHHHHHHHHHHHHHHHHHHHHHHHHHHHSPPPPS-PPPPPTTPPPPPTTPPP-HHHHHHHHHHHHSTT----------TTS-HHHHHHHHHH-HHHHHHTTT-------STTGGGTHHHHHHHHHHHHHHHTTT-S--PPPS-SS-STTSS----

Sequence (316 aa):
MVTTLSDAAVEAANLALKMGSTAVDMISFVHRGDGGELPVVGTVLKTLTAMRETVETVQQNRDELAALEKRCTYMTASVIVKFRQIPQPGSGLDVTPLKDCVVVAEKFAERCKKRRMRWEIVKAFSVKDELATLNARIDRLVGDLGLAGIATVLGEVADLKGMMLEQMVSDQAAAQKELLANQEIVIDRLPKPPTKKADIPQGTPMRKSWHVERRHVMDTVVEALTGEAGPHLVGLVGDSGAGKTTAASELVGSNVVRESFSDGIVWLAVNYGANKRLPSLMLQLARMVHEDIGGCVGGRPNESGDNADAYIKQRM

Foldseek 3Di:
DPDDLVNLLVQLLVLLVQPPDPVSLVVVQPPDPDDPHPVLLVLLSVLLVLLVVLLVLDPPPNVLSVVVSSLSSSLSSLQVSVVVVPPDPPPDPPCVLVSVLSVLSSVLSVVSVVVSVVVPDDDPVVNVVSSVVSVVSSVVSLVVCVVVSSHPPPPDVVVSVVVVVVVVVVVVVVVVVVVVVVVVVVVVPPPDQQPAFADQAPPLDDDDPPDDDDVVVLVVVLCQCQPPVHGDDDDDDDDPPPCRSVSVSVNSVDRSNRRSPRVHDYDQDDDDPRVVPVVVVVVVVVVVVCVVVPVPPDPDPPPDDDDPPPPPDDDD